Protein AF-A0A9W9RRT3-F1 (afdb_monomer)

Foldseek 3Di:
DPVVCVVPPDDDPCVVCVVVVVVCVVVVVVVVCVCVVCVVVVVVVVVVVVVVVVVLCVPQPVVLVVVLCCLVVPDDDPPVPPVVVVVVVVVVVVVLVVVLVVVVVCCVVPVPDDDDPVVVSVVVVVPDCPVVVVVVVVCVVDPVVCVVVCNVVVVVVVVVVVVVVVVVVVVVVVVVVVSVVVSVVSVVSNVVSVVVVVVVVVVVVCVVCVVVVVVVVVLLVVLVVLLVVLLVLLVPFDQDPLQFGDPVSLVVNVVSLVVNLVSVVPPPDVPVNVVSVVLSVQLSPRNVHSVSNNVSSVVCCVPPND

InterPro domains:
  IPR013946 NCA2-like [PF08637] (25-304)
  IPR013946 NCA2-like [PTHR28234] (5-304)

Secondary structure (DSSP, 8-state):
--HHHHHH-PPPHHHHHHHHHHHHHHHHHHHHHHHHHTHHHHHHHHHHHHHHHHHHHIIIIIHHHHHHHHHHHH-SSSHHHHHHHHHHHHHHHHHHHHHHHHHHT-GGGGSS----HHHHHHHHHTT--HHHHHHHHHHTT-HHHHHHTTHHHHHHHHHHHHHHHHHHHHHHHHHHHHHHHHHHHHHHHHHHHHHHHHHHHHHHHHHHHHHHHHHHHHHHHHHHHHHHHHHHHHHHS-B-TTSPBPHHHHHHHHHHHHHHHHHHHTSS-HHHHHHHHHHHHHHH-GGG-HHHHHHHHHHHHHHHH-

Mean predicted aligned error: 19.86 Å

Structure (mmCIF, N/CA/C/O backbone):
data_AF-A0A9W9RRT3-F1
#
_entry.id   AF-A0A9W9RRT3-F1
#
loop_
_atom_site.group_PDB
_atom_site.id
_atom_site.type_symbol
_atom_site.label_atom_id
_atom_site.label_alt_id
_atom_site.label_comp_id
_atom_site.label_asym_id
_atom_site.label_entity_id
_atom_site.label_seq_id
_atom_site.pdbx_PDB_ins_code
_atom_site.Cartn_x
_atom_site.Cartn_y
_atom_site.Cartn_z
_atom_site.occupancy
_atom_site.B_iso_or_equiv
_atom_site.auth_seq_id
_atom_site.auth_comp_id
_atom_site.auth_asym_id
_atom_site.auth_atom_id
_atom_site.pdbx_PDB_model_num
ATOM 1 N N . MET A 1 1 ? -31.049 -17.119 43.453 1.00 51.97 1 MET A N 1
ATOM 2 C CA . MET A 1 1 ? -29.611 -17.472 43.577 1.00 51.97 1 MET A CA 1
ATOM 3 C C . MET A 1 1 ? -28.886 -16.622 44.638 1.00 51.97 1 MET A C 1
ATOM 5 O O . MET A 1 1 ? -27.732 -16.266 44.462 1.00 51.97 1 MET A O 1
ATOM 9 N N . SER A 1 2 ? -29.545 -16.282 45.753 1.00 55.25 2 SER A N 1
ATOM 10 C CA . SER A 1 2 ? -28.996 -15.423 46.824 1.00 55.25 2 SER A CA 1
ATOM 11 C C . SER A 1 2 ? -28.961 -16.122 48.192 1.00 55.25 2 SER A C 1
ATOM 13 O O . SER A 1 2 ? -28.073 -15.845 48.992 1.00 55.25 2 SER A O 1
ATOM 15 N N . LEU A 1 3 ? -29.855 -17.089 48.439 1.00 56.25 3 LEU A N 1
ATOM 16 C CA . LEU A 1 3 ? -29.923 -17.843 49.700 1.00 56.25 3 LEU A CA 1
ATOM 17 C C . LEU A 1 3 ? -28.781 -18.862 49.872 1.00 56.25 3 LEU A C 1
ATOM 19 O O . LEU A 1 3 ? -28.237 -18.993 50.964 1.00 56.25 3 LEU A O 1
ATOM 23 N N . PHE A 1 4 ? -28.349 -19.522 48.792 1.00 58.66 4 PHE A N 1
ATOM 24 C CA . PHE A 1 4 ? -27.274 -20.530 48.837 1.00 58.66 4 PHE A CA 1
ATOM 25 C C . PHE A 1 4 ? -25.891 -19.912 49.125 1.00 58.66 4 PHE A C 1
ATOM 27 O O . PHE A 1 4 ? -25.088 -20.459 49.875 1.00 58.66 4 PHE A O 1
ATOM 34 N N . ILE A 1 5 ? -25.642 -18.710 48.595 1.00 59.47 5 ILE A N 1
ATOM 35 C CA . ILE A 1 5 ? -24.381 -17.967 48.768 1.00 59.47 5 ILE A CA 1
ATOM 36 C C . ILE A 1 5 ? -24.224 -17.475 50.213 1.00 59.47 5 ILE A C 1
ATOM 38 O O . ILE A 1 5 ? -23.110 -17.411 50.729 1.00 59.47 5 ILE A O 1
ATOM 42 N N . ARG A 1 6 ? -25.341 -17.165 50.884 1.00 56.09 6 ARG A N 1
ATOM 43 C CA . ARG A 1 6 ? -25.355 -16.710 52.281 1.00 56.09 6 ARG A CA 1
ATOM 44 C C . ARG A 1 6 ? -25.022 -17.833 53.269 1.00 56.09 6 ARG A C 1
ATOM 46 O O . ARG A 1 6 ? -24.515 -17.544 54.343 1.00 56.09 6 ARG A O 1
ATOM 53 N N . ARG A 1 7 ? -25.288 -19.094 52.901 1.00 63.19 7 ARG A N 1
ATOM 54 C CA . ARG A 1 7 ? -25.068 -20.271 53.756 1.00 63.19 7 ARG A CA 1
ATOM 55 C C . ARG A 1 7 ? -23.699 -20.926 53.552 1.00 63.19 7 ARG A C 1
ATOM 57 O O . ARG A 1 7 ? -23.257 -21.629 54.450 1.00 63.19 7 ARG A O 1
ATOM 64 N N . HIS A 1 8 ? -23.061 -20.773 52.385 1.00 67.50 8 HIS A N 1
ATOM 65 C CA . HIS A 1 8 ? -21.834 -21.516 52.024 1.00 67.50 8 HIS A CA 1
ATOM 66 C C . HIS A 1 8 ? -20.649 -20.624 51.600 1.00 67.50 8 HIS A C 1
ATOM 68 O O . HIS A 1 8 ? -19.578 -21.136 51.288 1.00 67.50 8 HIS A O 1
ATOM 74 N N . GLY A 1 9 ? -20.805 -19.294 51.615 1.00 68.69 9 GLY A N 1
ATOM 75 C CA . GLY A 1 9 ? -19.754 -18.365 51.193 1.00 68.69 9 GLY A CA 1
ATOM 76 C C . GLY A 1 9 ? -19.490 -18.410 49.681 1.00 68.69 9 GLY A C 1
ATOM 77 O O . GLY A 1 9 ? -19.922 -19.311 48.963 1.00 68.69 9 GLY A O 1
ATOM 78 N N . ARG A 1 10 ? -18.811 -17.388 49.145 1.00 68.94 10 ARG A N 1
ATOM 79 C CA . ARG A 1 10 ? -18.428 -17.385 47.723 1.00 68.94 10 ARG A CA 1
ATOM 80 C C . ARG A 1 10 ? -17.263 -18.365 47.518 1.00 68.94 10 ARG A C 1
ATOM 82 O O . ARG A 1 10 ? -16.280 -18.251 48.248 1.00 68.94 10 ARG A O 1
ATOM 89 N N . PRO A 1 11 ? -17.324 -19.276 46.528 1.00 72.19 11 PRO A N 1
ATOM 90 C CA . PRO A 1 11 ? -16.217 -20.183 46.251 1.00 72.19 11 PRO A CA 1
ATOM 91 C C . PRO A 1 11 ? -14.948 -19.386 45.923 1.00 72.19 11 PRO A C 1
ATOM 93 O O . PRO A 1 11 ? -14.995 -18.392 45.188 1.00 72.19 11 PRO A O 1
ATOM 96 N N . SER A 1 12 ? -13.823 -19.821 46.499 1.00 72.88 12 SER A N 1
ATOM 97 C CA . SER A 1 12 ? -12.485 -19.260 46.273 1.00 72.88 12 SER A CA 1
ATOM 98 C C . SER A 1 12 ? -12.201 -19.103 44.776 1.00 72.88 12 SER A C 1
ATOM 100 O O . SER A 1 12 ? -12.630 -19.923 43.960 1.00 72.88 12 SER A O 1
ATOM 102 N N . ARG A 1 13 ? -11.441 -18.064 44.397 1.00 71.50 13 ARG A N 1
ATOM 103 C CA . ARG A 1 13 ? -11.040 -17.823 42.996 1.00 71.50 13 ARG A CA 1
ATOM 104 C C . ARG A 1 13 ? -10.402 -19.068 42.364 1.00 71.50 13 ARG A C 1
ATOM 106 O O . ARG A 1 13 ? -10.616 -19.312 41.184 1.00 71.50 13 ARG A O 1
ATOM 113 N N . ILE A 1 14 ? -9.720 -19.891 43.159 1.00 78.50 14 ILE A N 1
ATOM 114 C CA . ILE A 1 14 ? -9.109 -21.153 42.723 1.00 78.50 14 ILE A CA 1
ATOM 115 C C . ILE A 1 14 ? -10.179 -22.140 42.223 1.00 78.50 14 ILE A C 1
ATOM 117 O O . ILE A 1 14 ? -10.065 -22.656 41.118 1.00 78.50 14 ILE A O 1
ATOM 121 N N . VAL A 1 15 ? -11.278 -22.316 42.962 1.00 78.75 15 VAL A N 1
ATOM 122 C CA . VAL A 1 15 ? -12.396 -23.210 42.591 1.00 78.75 15 VAL A CA 1
ATOM 123 C C . VAL A 1 15 ? -13.197 -22.664 41.404 1.00 78.75 15 VAL A C 1
ATOM 125 O O . VAL A 1 15 ? -13.848 -23.414 40.685 1.00 78.75 15 VAL A O 1
ATOM 128 N N . ARG A 1 16 ? -13.141 -21.355 41.148 1.00 80.12 16 ARG A N 1
ATOM 129 C CA . ARG A 1 16 ? -13.805 -20.748 39.988 1.00 80.12 16 ARG A CA 1
ATOM 130 C C . ARG A 1 16 ? -12.990 -20.864 38.701 1.00 80.12 16 ARG A C 1
ATOM 132 O O . ARG A 1 16 ? -13.572 -20.962 37.626 1.00 80.12 16 ARG A O 1
ATOM 139 N N . TYR A 1 17 ? -11.664 -20.825 38.812 1.00 82.69 17 TYR A N 1
ATOM 140 C CA . TYR A 1 17 ? -10.766 -20.749 37.661 1.00 82.69 17 TYR A CA 1
ATOM 141 C C . TYR A 1 17 ? -9.963 -22.028 37.398 1.00 82.69 17 TYR A C 1
ATOM 143 O O . TYR A 1 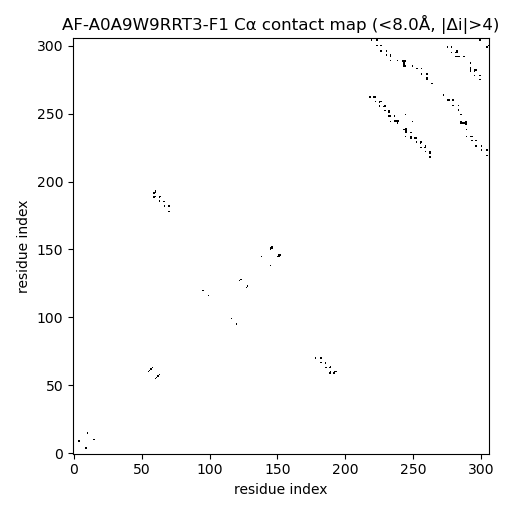17 ? -9.256 -22.068 36.400 1.00 82.69 17 TYR A O 1
ATOM 151 N N . TRP A 1 18 ? -10.088 -23.090 38.203 1.00 85.69 18 TRP A N 1
ATOM 152 C CA . TRP A 1 18 ? -9.316 -24.325 37.992 1.00 85.69 18 TRP A CA 1
ATOM 153 C C . TRP A 1 18 ? -9.521 -24.939 36.599 1.00 85.69 18 TRP A C 1
ATOM 155 O O . TRP A 1 18 ? -8.555 -25.364 35.978 1.00 85.69 18 TRP A O 1
ATOM 165 N N . LEU A 1 19 ? -10.757 -24.933 36.092 1.00 85.12 19 LEU A N 1
ATOM 166 C CA . LEU A 1 19 ? -11.141 -25.545 34.818 1.00 85.12 19 LEU A CA 1
ATOM 167 C C . LEU A 1 19 ? -10.619 -24.753 33.600 1.00 85.12 19 LEU A C 1
ATOM 169 O O . LEU A 1 19 ? -9.969 -25.348 32.743 1.00 85.12 19 LEU A O 1
ATOM 173 N N . PRO A 1 20 ? -10.801 -23.417 33.509 1.00 83.88 20 PRO A N 1
ATOM 174 C CA . PRO A 1 20 ? -10.173 -22.646 32.437 1.00 83.88 20 PRO A CA 1
ATOM 175 C C . PRO A 1 20 ? -8.642 -22.606 32.550 1.00 83.88 20 PRO A C 1
ATOM 177 O O . PRO A 1 20 ? -7.971 -22.580 31.524 1.00 83.88 20 PRO A O 1
ATOM 180 N N . VAL A 1 21 ? -8.070 -22.635 33.760 1.00 86.38 21 VAL A N 1
ATOM 181 C CA . VAL A 1 21 ? -6.609 -22.652 33.950 1.00 86.38 21 VAL A CA 1
ATOM 182 C C . VAL A 1 21 ? -6.007 -23.995 33.539 1.00 86.38 21 VAL A C 1
ATOM 184 O O . VAL A 1 21 ? -4.985 -24.007 32.857 1.00 86.38 21 VAL A O 1
ATOM 187 N N . SER A 1 22 ? -6.635 -25.122 33.883 1.00 87.44 22 SER A N 1
ATOM 188 C CA . SER A 1 22 ? -6.172 -26.444 33.451 1.00 87.44 22 SER A CA 1
ATOM 189 C C . SER A 1 22 ? -6.323 -26.623 31.940 1.00 87.44 22 SER A C 1
ATOM 191 O O . SER A 1 22 ? -5.388 -27.083 31.289 1.00 87.44 22 SER A O 1
ATOM 193 N N . ALA A 1 23 ? -7.435 -26.168 31.355 1.00 87.94 23 ALA A N 1
ATOM 194 C CA . ALA A 1 23 ? -7.623 -26.152 29.907 1.00 87.94 23 ALA A CA 1
ATOM 195 C C . ALA A 1 23 ? -6.576 -25.272 29.200 1.00 87.94 23 ALA A C 1
ATOM 197 O O . ALA A 1 23 ? -6.008 -25.687 28.191 1.00 87.94 23 ALA A O 1
ATOM 198 N N . ALA A 1 24 ? -6.265 -24.092 29.746 1.00 87.44 24 ALA A N 1
ATOM 199 C CA . ALA A 1 24 ? -5.230 -23.210 29.212 1.00 87.44 24 ALA A CA 1
ATOM 200 C C . ALA A 1 24 ? -3.822 -23.812 29.336 1.00 87.44 24 ALA A C 1
ATOM 202 O O . ALA A 1 24 ? -3.029 -23.686 28.409 1.00 87.44 24 ALA A O 1
ATOM 203 N N . LEU A 1 25 ? -3.510 -24.501 30.438 1.00 89.19 25 LEU A N 1
ATOM 204 C CA . LEU A 1 25 ? -2.235 -25.203 30.625 1.00 89.19 25 LEU A CA 1
ATOM 205 C C . LEU A 1 25 ? -2.088 -26.392 29.668 1.00 89.19 25 LEU A C 1
ATOM 207 O O . LEU A 1 25 ? -1.035 -26.565 29.055 1.00 89.19 25 LEU A O 1
ATOM 211 N N . LEU A 1 26 ? -3.143 -27.188 29.487 1.00 87.38 26 LEU A N 1
ATOM 212 C CA . LEU A 1 26 ? -3.140 -28.313 28.550 1.00 87.38 26 LEU A CA 1
ATOM 213 C C . LEU A 1 26 ? -3.052 -27.825 27.100 1.00 87.38 26 LEU A C 1
ATOM 215 O O . LEU A 1 26 ? -2.206 -28.300 26.348 1.00 87.38 26 LEU A O 1
ATOM 219 N N . SER A 1 27 ? -3.837 -26.813 26.728 1.00 85.75 27 SER A N 1
ATOM 220 C CA . SER A 1 27 ? -3.749 -26.183 25.407 1.00 85.75 27 SER A CA 1
ATOM 221 C C . SER A 1 27 ? -2.385 -25.528 25.179 1.00 85.75 27 SER A C 1
ATOM 223 O O . SER A 1 27 ? -1.789 -25.706 24.121 1.00 85.75 27 SER A O 1
ATOM 225 N N . GLY A 1 28 ? -1.845 -24.838 26.184 1.00 86.81 28 GLY A N 1
ATOM 226 C CA . GLY A 1 28 ? -0.521 -24.226 26.131 1.00 86.81 28 GLY A CA 1
ATOM 227 C C . GLY A 1 28 ? 0.587 -25.259 25.955 1.00 86.81 28 GLY A C 1
ATOM 228 O O . GLY A 1 28 ? 1.459 -25.075 25.114 1.00 86.81 28 GLY A O 1
ATOM 229 N N . SER A 1 29 ? 0.533 -26.376 26.682 1.00 85.69 29 SER A N 1
ATOM 230 C CA . SER A 1 29 ? 1.525 -27.452 26.562 1.00 85.69 29 SER A CA 1
ATOM 231 C C . SER A 1 29 ? 1.424 -28.211 25.236 1.00 85.69 29 SER A C 1
ATOM 233 O O . SER A 1 29 ? 2.457 -28.515 24.641 1.00 85.69 29 SER A O 1
ATOM 235 N N . ALA A 1 30 ? 0.214 -28.458 24.724 1.00 83.38 30 ALA A N 1
ATOM 236 C CA . ALA A 1 30 ? 0.002 -29.046 23.403 1.00 83.38 30 ALA A CA 1
ATOM 237 C C . ALA A 1 30 ? 0.502 -28.116 22.286 1.00 83.38 30 ALA A C 1
ATOM 239 O O . ALA A 1 30 ? 1.259 -28.554 21.421 1.00 83.38 30 ALA A O 1
ATOM 240 N N . SER A 1 31 ? 0.160 -26.824 22.347 1.00 78.44 31 SER A N 1
ATOM 241 C CA . SER A 1 31 ? 0.659 -25.808 21.414 1.00 78.44 31 SER A CA 1
ATOM 242 C C . SER A 1 31 ? 2.173 -25.668 21.488 1.00 78.44 31 SER A C 1
ATOM 244 O O . SER A 1 31 ? 2.822 -25.618 20.452 1.00 78.44 31 SER A O 1
ATOM 246 N N . MET A 1 32 ? 2.756 -25.659 22.690 1.00 81.62 32 MET A N 1
ATOM 247 C CA . MET A 1 32 ? 4.204 -25.578 22.870 1.00 81.62 32 MET A CA 1
ATOM 248 C C . MET A 1 32 ? 4.897 -26.805 22.280 1.00 81.62 32 MET A C 1
ATOM 250 O O . MET A 1 32 ? 5.870 -26.639 21.552 1.00 81.62 32 MET A O 1
ATOM 254 N N . ARG A 1 33 ? 4.366 -28.015 22.523 1.00 79.94 33 ARG A N 1
ATOM 255 C CA . ARG A 1 33 ? 4.875 -29.257 21.922 1.00 79.94 33 ARG A CA 1
ATOM 256 C C . ARG A 1 33 ? 4.780 -29.228 20.403 1.00 79.94 33 ARG A C 1
ATOM 258 O O . ARG A 1 33 ? 5.757 -29.564 19.744 1.00 79.94 33 ARG A O 1
ATOM 265 N N . PHE A 1 34 ? 3.651 -28.789 19.850 1.00 79.12 34 PHE A N 1
ATOM 266 C CA . PHE A 1 34 ? 3.470 -28.639 18.407 1.00 79.12 34 PHE A CA 1
ATOM 267 C C . PHE A 1 34 ? 4.480 -27.646 17.818 1.00 79.12 34 PHE A C 1
ATOM 269 O O . PHE A 1 34 ? 5.145 -27.959 16.834 1.00 79.12 34 PHE A O 1
ATOM 276 N N . LEU A 1 35 ? 4.674 -26.496 18.473 1.00 78.81 35 LEU A N 1
ATOM 277 C CA . LEU A 1 35 ? 5.636 -25.479 18.054 1.00 78.81 35 LEU A CA 1
ATOM 278 C C . LEU A 1 35 ? 7.076 -25.989 18.127 1.00 78.81 35 LEU A C 1
ATOM 280 O O . LEU A 1 35 ? 7.851 -25.717 17.221 1.00 78.81 35 LEU A O 1
ATOM 284 N N . THR A 1 36 ? 7.439 -26.728 19.184 1.00 79.31 36 THR A N 1
ATOM 285 C CA . THR A 1 36 ? 8.779 -27.311 19.346 1.00 79.31 36 THR A CA 1
ATOM 286 C C . THR A 1 36 ? 9.052 -28.436 18.359 1.00 79.31 36 THR A C 1
ATOM 288 O O . THR A 1 36 ? 10.154 -28.498 17.830 1.00 79.31 36 THR A O 1
ATOM 291 N N . ASN A 1 37 ? 8.058 -29.281 18.082 1.00 82.44 37 ASN A N 1
ATOM 292 C CA . ASN A 1 37 ? 8.194 -30.421 17.177 1.00 82.44 37 ASN A CA 1
ATOM 293 C C . ASN A 1 37 ? 8.242 -29.986 15.702 1.00 82.44 37 ASN A C 1
ATOM 295 O O . ASN A 1 37 ? 8.807 -30.679 14.871 1.00 82.44 37 ASN A O 1
ATOM 299 N N . ARG A 1 38 ? 7.674 -28.814 15.384 1.00 81.56 38 ARG A N 1
ATOM 300 C CA . ARG A 1 38 ? 7.657 -28.202 14.044 1.00 81.56 38 ARG A CA 1
ATOM 301 C C . ARG A 1 38 ? 8.693 -27.079 13.889 1.00 81.56 38 ARG A C 1
ATOM 303 O O . ARG A 1 38 ? 8.594 -26.298 12.950 1.00 81.56 38 ARG A O 1
ATOM 310 N N . ARG A 1 39 ? 9.671 -26.937 14.799 1.00 80.31 39 ARG A N 1
ATOM 311 C CA . ARG A 1 39 ? 10.658 -25.832 14.736 1.00 80.31 39 ARG A CA 1
ATOM 312 C C . ARG A 1 39 ? 11.418 -25.814 13.423 1.00 80.31 39 ARG A C 1
ATOM 314 O O . ARG A 1 39 ? 11.580 -24.744 12.849 1.00 80.31 39 ARG A O 1
ATOM 321 N N . GLU A 1 40 ? 11.852 -26.979 12.958 1.00 84.00 40 GLU A N 1
ATOM 322 C CA . GLU A 1 40 ? 12.565 -27.105 11.689 1.00 84.00 40 GLU A CA 1
ATOM 323 C C . GLU A 1 40 ? 11.683 -26.669 10.520 1.00 84.00 40 GLU A C 1
ATOM 325 O O . GLU A 1 40 ? 12.110 -25.844 9.722 1.00 84.00 40 GLU A O 1
ATOM 330 N N . GLU A 1 41 ? 10.421 -27.104 10.485 1.00 83.94 41 GLU A N 1
ATOM 331 C CA . GLU A 1 41 ? 9.459 -26.677 9.464 1.00 83.94 41 GLU A CA 1
ATOM 332 C C . GLU A 1 41 ? 9.166 -25.171 9.519 1.00 83.94 41 GLU A C 1
ATOM 334 O O . GLU A 1 41 ? 9.045 -24.532 8.480 1.00 83.94 41 GLU A O 1
ATOM 339 N N . ILE A 1 42 ? 9.079 -24.569 10.710 1.00 83.75 42 ILE A N 1
ATOM 340 C CA . ILE A 1 42 ? 8.852 -23.124 10.871 1.00 83.75 42 ILE A CA 1
ATOM 341 C C . ILE A 1 42 ? 10.072 -22.336 10.391 1.00 83.75 42 ILE A C 1
ATOM 343 O O . ILE A 1 42 ? 9.922 -21.352 9.670 1.00 83.75 42 ILE A O 1
ATOM 347 N N . ILE A 1 43 ? 11.277 -22.765 10.772 1.00 88.81 43 ILE A N 1
ATOM 348 C CA . ILE A 1 43 ? 12.525 -22.128 10.341 1.00 88.81 43 ILE A CA 1
ATOM 349 C C . ILE A 1 43 ? 12.662 -22.252 8.825 1.00 88.81 43 ILE A C 1
ATOM 351 O O . ILE A 1 43 ? 12.885 -21.245 8.158 1.00 88.81 43 ILE A O 1
ATOM 355 N N . GLN A 1 44 ? 12.449 -23.446 8.269 1.00 88.12 44 GLN A N 1
ATOM 356 C CA . GLN A 1 44 ? 12.446 -23.664 6.825 1.00 88.12 44 GLN A CA 1
ATOM 357 C C . GLN A 1 44 ? 11.366 -22.833 6.138 1.00 88.12 44 GLN A C 1
ATOM 359 O O . GLN A 1 44 ? 11.641 -22.218 5.119 1.00 88.12 44 GLN A O 1
ATOM 364 N N . SER A 1 45 ? 10.163 -22.725 6.704 1.00 84.88 45 SER A N 1
ATOM 365 C CA . SER A 1 45 ? 9.102 -21.891 6.143 1.00 84.88 45 SER A CA 1
ATOM 366 C C . SER A 1 45 ? 9.485 -20.412 6.136 1.00 84.88 45 SER A C 1
ATOM 368 O O . SER A 1 45 ? 9.202 -19.736 5.155 1.00 84.88 45 SER A O 1
ATOM 370 N N . ILE A 1 46 ? 10.130 -19.895 7.185 1.00 88.94 46 ILE A N 1
ATOM 371 C CA . ILE A 1 46 ? 10.588 -18.498 7.233 1.00 88.94 46 ILE A CA 1
ATOM 372 C C . ILE A 1 46 ? 11.705 -18.268 6.216 1.00 88.94 46 ILE A C 1
ATOM 374 O O . ILE A 1 46 ? 11.664 -17.280 5.485 1.00 88.94 46 ILE A O 1
ATOM 378 N N . VAL A 1 47 ? 12.675 -19.181 6.142 1.00 91.62 47 VAL A N 1
ATOM 379 C CA . VAL A 1 47 ? 13.770 -19.115 5.166 1.00 91.62 47 VAL A CA 1
ATOM 380 C C . VAL A 1 47 ? 13.216 -19.175 3.743 1.00 91.62 47 VAL A C 1
ATOM 382 O O . VAL A 1 47 ? 13.572 -18.327 2.934 1.00 91.62 47 VAL A O 1
ATOM 385 N N . ASN A 1 48 ? 12.283 -20.089 3.466 1.00 89.44 48 ASN A N 1
ATOM 386 C CA . ASN A 1 48 ? 11.642 -20.246 2.161 1.00 89.44 48 ASN A CA 1
ATOM 387 C C . ASN A 1 48 ? 10.792 -19.029 1.786 1.00 89.44 48 ASN A C 1
ATOM 389 O O . ASN A 1 48 ? 10.826 -18.591 0.642 1.00 89.44 48 ASN A O 1
ATOM 393 N N . ILE A 1 49 ? 10.043 -18.446 2.728 1.00 88.81 49 ILE A N 1
ATOM 394 C CA . ILE A 1 49 ? 9.297 -17.201 2.483 1.00 88.81 49 ILE A CA 1
ATOM 395 C C . ILE A 1 49 ? 10.273 -16.054 2.201 1.00 88.81 49 ILE A C 1
ATOM 397 O O . ILE A 1 49 ? 10.036 -15.257 1.293 1.00 88.81 49 ILE A O 1
ATOM 401 N N . GLY A 1 50 ? 11.375 -15.977 2.951 1.00 88.50 50 GLY A N 1
ATOM 402 C CA . GLY A 1 50 ? 12.421 -14.975 2.772 1.00 88.50 50 GLY A CA 1
ATOM 403 C C . GLY A 1 50 ? 13.090 -15.067 1.402 1.00 88.50 50 GLY A C 1
ATOM 404 O O . GLY A 1 50 ? 13.107 -14.075 0.675 1.00 88.50 50 GLY A O 1
ATOM 405 N N . SER A 1 51 ? 13.574 -16.251 1.021 1.00 87.12 51 SER A N 1
ATOM 406 C CA . SER A 1 51 ? 14.183 -16.486 -0.293 1.00 87.12 51 SER A CA 1
ATOM 407 C C . SER A 1 51 ? 13.186 -16.235 -1.420 1.00 87.12 51 SER A C 1
ATOM 409 O O . SER A 1 51 ? 13.484 -15.456 -2.316 1.00 87.12 51 SER A O 1
ATOM 411 N N . THR A 1 52 ? 11.957 -16.749 -1.313 1.00 85.69 52 THR A N 1
ATOM 412 C CA . THR A 1 52 ? 10.900 -16.519 -2.315 1.00 85.69 52 THR A CA 1
ATOM 413 C C . THR A 1 52 ? 10.583 -15.033 -2.474 1.00 85.69 52 THR A C 1
ATOM 415 O O . THR A 1 52 ? 10.357 -14.565 -3.585 1.00 85.69 52 THR A O 1
ATOM 418 N N . THR A 1 53 ? 10.585 -14.259 -1.384 1.00 85.94 53 THR A N 1
ATOM 419 C CA . THR A 1 53 ? 10.347 -12.808 -1.442 1.00 85.94 53 THR A CA 1
ATOM 420 C C . THR A 1 53 ? 11.506 -12.077 -2.119 1.00 85.94 53 THR A C 1
ATOM 422 O O . THR A 1 53 ? 11.268 -11.172 -2.919 1.00 85.94 53 THR A O 1
ATOM 425 N N . ILE A 1 54 ? 12.752 -12.464 -1.825 1.00 84.94 54 ILE A N 1
ATOM 426 C CA . ILE A 1 54 ? 13.951 -11.893 -2.455 1.00 84.94 54 ILE A CA 1
ATOM 427 C C . ILE A 1 54 ? 13.978 -12.228 -3.950 1.00 84.94 54 ILE A C 1
ATOM 429 O O . ILE A 1 54 ? 14.177 -11.327 -4.763 1.00 84.94 54 ILE A O 1
ATOM 433 N N . ASP A 1 55 ? 13.707 -13.480 -4.315 1.00 85.31 55 ASP A N 1
ATOM 434 C CA . ASP A 1 55 ? 13.652 -13.942 -5.703 1.00 85.31 55 ASP A CA 1
ATOM 435 C C . ASP A 1 55 ? 12.519 -13.256 -6.468 1.00 85.31 55 ASP A C 1
ATOM 437 O O . ASP A 1 55 ? 12.702 -12.803 -7.601 1.00 85.31 55 ASP A O 1
ATOM 441 N N . PHE A 1 56 ? 11.357 -13.101 -5.830 1.00 85.00 56 PHE A N 1
ATOM 442 C CA . PHE A 1 56 ? 10.241 -12.347 -6.383 1.00 85.00 56 PHE A CA 1
ATOM 443 C C . PHE A 1 56 ? 10.628 -10.884 -6.626 1.00 85.00 56 PHE A C 1
ATOM 445 O O . PHE A 1 56 ? 10.444 -10.376 -7.729 1.00 85.00 56 PHE A O 1
ATOM 452 N N . TRP A 1 57 ? 11.221 -10.204 -5.641 1.00 83.75 57 TRP A N 1
ATOM 453 C CA . TRP A 1 57 ? 11.637 -8.808 -5.785 1.00 83.75 57 TRP A CA 1
ATOM 454 C C . TRP A 1 57 ? 12.728 -8.633 -6.850 1.00 83.75 57 TRP A C 1
ATOM 456 O O . TRP A 1 57 ? 12.667 -7.717 -7.672 1.00 83.75 57 TRP A O 1
ATOM 466 N N . GLY A 1 58 ? 13.710 -9.534 -6.882 1.00 81.81 58 GLY A N 1
ATOM 467 C CA . GLY A 1 58 ? 14.782 -9.536 -7.871 1.00 81.81 58 GLY A CA 1
ATOM 468 C C . GLY A 1 58 ? 14.256 -9.707 -9.295 1.00 81.81 58 GLY A C 1
ATOM 469 O O . GLY A 1 58 ? 14.519 -8.862 -10.154 1.00 81.81 58 GLY A O 1
ATOM 470 N N . ASN A 1 59 ? 13.472 -10.759 -9.534 1.00 80.00 59 ASN A N 1
ATOM 471 C CA . ASN A 1 59 ? 13.025 -11.128 -10.877 1.00 80.00 59 ASN A CA 1
ATOM 472 C C . ASN A 1 59 ? 11.861 -10.275 -11.385 1.00 80.00 59 ASN A C 1
ATOM 474 O O . ASN A 1 59 ? 11.833 -9.943 -12.566 1.00 80.00 59 ASN A O 1
ATOM 478 N N . TRP A 1 60 ? 10.918 -9.894 -10.521 1.00 78.06 60 TRP A N 1
ATOM 479 C CA . TRP A 1 60 ? 9.686 -9.217 -10.945 1.00 78.06 60 TRP A CA 1
ATOM 480 C C . TRP A 1 60 ? 9.698 -7.703 -10.751 1.00 78.06 60 TRP A C 1
ATOM 482 O O . TRP A 1 60 ? 8.888 -7.014 -11.366 1.00 78.06 60 TRP A O 1
ATOM 492 N N . VAL A 1 61 ? 10.602 -7.164 -9.928 1.00 76.12 61 VAL A N 1
ATOM 493 C CA . VAL A 1 61 ? 10.693 -5.715 -9.689 1.00 76.12 61 VAL A CA 1
ATOM 494 C C . VAL A 1 61 ? 12.020 -5.173 -10.207 1.00 76.12 61 VAL A C 1
ATOM 496 O O . VAL A 1 61 ? 12.037 -4.320 -11.090 1.00 76.12 61 VAL A O 1
ATOM 499 N N . VAL A 1 62 ? 13.151 -5.686 -9.721 1.00 78.88 62 VAL A N 1
ATOM 500 C CA . VAL A 1 62 ? 14.472 -5.113 -10.033 1.00 78.88 62 VAL A CA 1
ATOM 501 C C . VAL A 1 62 ? 14.890 -5.371 -11.480 1.00 78.88 62 VAL A C 1
ATOM 503 O O . VAL A 1 62 ? 15.326 -4.439 -12.159 1.00 78.88 62 VAL A O 1
ATOM 506 N N . HIS A 1 63 ? 14.776 -6.611 -11.960 1.00 79.12 63 HIS A N 1
ATOM 507 C CA . HIS A 1 63 ? 15.180 -6.984 -13.315 1.00 79.12 63 HIS A CA 1
ATOM 508 C C . HIS A 1 63 ? 14.417 -6.202 -14.403 1.00 79.12 63 HIS A C 1
ATOM 510 O O . HIS A 1 63 ? 15.076 -5.552 -15.220 1.00 79.12 63 HIS A O 1
ATOM 516 N N . PRO A 1 64 ? 13.068 -6.155 -14.404 1.00 77.12 64 PRO A N 1
ATOM 517 C CA . PRO A 1 64 ? 12.329 -5.386 -15.401 1.00 77.12 64 PRO A CA 1
ATOM 518 C C . PRO A 1 64 ? 12.561 -3.874 -15.289 1.00 77.12 64 PRO A C 1
ATOM 520 O O . PRO A 1 64 ? 12.673 -3.221 -16.322 1.00 77.12 64 PRO A O 1
ATOM 523 N N . ILE A 1 65 ? 12.740 -3.306 -14.087 1.00 78.38 65 ILE A N 1
ATOM 524 C CA . ILE A 1 65 ? 13.092 -1.880 -13.935 1.00 78.38 65 ILE A CA 1
ATOM 525 C C . ILE A 1 65 ? 14.475 -1.584 -14.526 1.00 78.38 65 ILE A C 1
ATOM 527 O O . ILE A 1 65 ? 14.641 -0.597 -15.242 1.00 78.38 65 ILE A O 1
ATOM 531 N N . ARG A 1 66 ? 15.477 -2.437 -14.271 1.00 79.50 66 ARG A N 1
ATOM 532 C CA . ARG A 1 66 ? 16.813 -2.289 -14.873 1.00 79.50 66 ARG A CA 1
ATOM 533 C C . ARG A 1 66 ? 16.763 -2.414 -16.390 1.00 79.50 66 ARG A C 1
ATOM 535 O O . ARG A 1 66 ? 17.428 -1.633 -17.064 1.00 79.50 66 ARG A O 1
ATOM 542 N N . LYS A 1 67 ? 15.974 -3.358 -16.912 1.00 71.00 67 LYS A N 1
ATOM 543 C CA . LYS A 1 67 ? 15.782 -3.544 -18.352 1.00 71.00 67 LYS A CA 1
ATOM 544 C C . LYS A 1 67 ? 15.126 -2.312 -18.983 1.00 71.00 67 LYS A C 1
ATOM 546 O O . LYS A 1 67 ? 15.663 -1.784 -19.946 1.00 71.00 67 LYS A O 1
ATOM 551 N N . LEU A 1 68 ? 14.064 -1.783 -18.372 1.00 73.00 68 LEU A N 1
ATOM 552 C CA . LEU A 1 68 ? 13.376 -0.564 -18.812 1.00 73.00 68 LEU A CA 1
ATOM 553 C C . LEU A 1 68 ? 14.307 0.662 -18.809 1.00 73.00 68 LEU A C 1
ATOM 555 O O . LEU A 1 68 ? 14.373 1.397 -19.791 1.00 73.00 68 LEU A O 1
ATOM 559 N N . ILE A 1 69 ? 15.063 0.867 -17.722 1.00 75.44 69 ILE A N 1
ATOM 560 C CA . ILE A 1 69 ? 16.051 1.954 -17.618 1.00 75.44 69 ILE A CA 1
ATOM 561 C C . ILE A 1 69 ? 17.156 1.776 -18.659 1.00 75.44 69 ILE A C 1
ATOM 563 O O . ILE A 1 69 ? 17.606 2.763 -19.230 1.00 75.44 69 ILE A O 1
ATOM 567 N N . GLY A 1 70 ? 17.588 0.541 -18.920 1.00 68.12 70 GLY A N 1
ATOM 568 C CA . GLY A 1 70 ? 18.530 0.218 -19.986 1.00 68.12 70 GLY A CA 1
ATOM 569 C C . GLY A 1 70 ? 17.997 0.644 -21.351 1.00 68.12 70 GLY A C 1
ATOM 570 O O . GLY A 1 70 ? 18.657 1.419 -22.031 1.00 68.12 70 GLY A O 1
ATOM 571 N N . THR A 1 71 ? 16.784 0.226 -21.712 1.00 67.94 71 THR A N 1
ATOM 572 C CA . THR A 1 71 ? 16.168 0.549 -23.007 1.00 67.94 71 THR A CA 1
ATOM 573 C C . THR A 1 71 ? 15.963 2.055 -23.200 1.00 67.94 71 THR A C 1
ATOM 575 O O . THR A 1 71 ? 16.299 2.571 -24.260 1.00 67.94 71 THR A O 1
ATOM 578 N N . ILE A 1 72 ? 15.488 2.775 -22.175 1.00 65.56 72 ILE A N 1
ATOM 579 C CA . ILE A 1 72 ? 15.261 4.232 -22.242 1.00 65.56 72 ILE A CA 1
ATOM 580 C C . ILE A 1 72 ? 16.584 5.011 -22.250 1.00 65.56 72 ILE A C 1
ATOM 582 O O . ILE A 1 72 ? 16.716 6.009 -22.952 1.00 65.56 72 ILE A O 1
ATOM 586 N N . ARG A 1 73 ? 17.579 4.584 -21.458 1.00 65.25 73 ARG A N 1
ATOM 587 C CA . ARG A 1 73 ? 18.855 5.304 -21.340 1.00 65.25 73 ARG A CA 1
ATOM 588 C C . ARG A 1 73 ? 19.770 5.082 -22.541 1.00 65.25 73 ARG A C 1
ATOM 590 O O . ARG A 1 73 ? 20.635 5.924 -22.757 1.00 65.25 73 ARG A O 1
ATOM 597 N N . HIS A 1 74 ? 19.643 3.962 -23.258 1.00 55.31 74 HIS A N 1
ATOM 598 C CA . HIS A 1 74 ? 20.638 3.605 -24.267 1.00 55.31 74 HIS A CA 1
ATOM 599 C C . HIS A 1 74 ? 20.372 4.080 -25.685 1.00 55.31 74 HIS A C 1
ATOM 601 O O . HIS A 1 74 ? 21.365 4.211 -26.381 1.00 55.31 74 HIS A O 1
ATOM 607 N N . ASP A 1 75 ? 19.147 4.363 -26.146 1.00 55.66 75 ASP A N 1
ATOM 608 C CA . ASP A 1 75 ? 19.048 4.978 -27.475 1.00 55.66 75 ASP A CA 1
ATOM 609 C C . ASP A 1 75 ? 17.674 5.534 -27.858 1.00 55.66 75 ASP A C 1
ATOM 611 O O . ASP A 1 75 ? 16.748 4.787 -28.163 1.00 55.66 75 ASP A O 1
ATOM 615 N N . GLU A 1 76 ? 17.587 6.857 -27.934 1.00 52.97 76 GLU A N 1
ATOM 616 C CA . GLU A 1 76 ? 16.613 7.539 -28.802 1.00 52.97 76 GLU A CA 1
ATOM 617 C C . GLU A 1 76 ? 17.247 8.682 -29.608 1.00 52.97 76 GLU A C 1
ATOM 619 O O . GLU A 1 76 ? 16.658 9.174 -30.567 1.00 52.97 76 GLU A O 1
ATOM 624 N N . LYS A 1 77 ? 18.446 9.148 -29.232 1.00 50.69 77 LYS A N 1
ATOM 625 C CA . LYS A 1 77 ? 19.061 10.343 -29.834 1.00 50.69 77 LYS A CA 1
ATOM 626 C C . LYS A 1 77 ? 20.518 10.163 -30.241 1.00 50.69 77 LYS A C 1
ATOM 628 O O . LYS A 1 77 ? 21.055 11.045 -30.904 1.00 50.69 77 LYS A O 1
ATOM 633 N N . SER A 1 78 ? 21.165 9.075 -29.841 1.00 47.12 78 SER A N 1
ATOM 634 C CA . SER A 1 78 ? 22.614 8.914 -29.962 1.00 47.12 78 SER A CA 1
ATOM 635 C C . SER A 1 78 ? 23.016 8.123 -31.199 1.00 47.12 78 SER A C 1
ATOM 637 O O . SER A 1 78 ? 23.908 8.566 -31.911 1.00 47.12 78 SER A O 1
ATOM 639 N N . GLU A 1 79 ? 22.359 7.013 -31.519 1.00 52.09 79 GLU A N 1
ATOM 640 C CA . GLU A 1 79 ? 22.800 6.148 -32.620 1.00 52.09 79 GLU A CA 1
ATOM 641 C C . GLU A 1 79 ? 22.220 6.616 -33.965 1.00 52.09 79 GLU A C 1
ATOM 643 O O . GLU A 1 79 ? 22.956 6.843 -34.930 1.00 52.09 79 GLU A O 1
ATOM 648 N N . ILE A 1 80 ? 20.920 6.933 -33.997 1.00 49.34 80 ILE A N 1
ATOM 649 C CA . ILE A 1 80 ? 20.214 7.334 -35.227 1.00 49.34 80 ILE A CA 1
ATOM 650 C C . ILE A 1 80 ? 20.660 8.722 -35.728 1.00 49.34 80 ILE A C 1
ATOM 652 O O . ILE A 1 80 ? 20.761 8.943 -36.934 1.00 49.34 80 ILE A O 1
ATOM 656 N N . ALA A 1 81 ? 20.993 9.662 -34.836 1.00 47.88 81 ALA A N 1
ATOM 657 C CA . ALA A 1 81 ? 21.415 11.007 -35.242 1.00 47.88 81 ALA A CA 1
ATOM 658 C C . ALA A 1 81 ? 22.908 11.097 -35.604 1.00 47.88 81 ALA A C 1
ATOM 660 O O . ALA A 1 81 ? 23.281 11.941 -36.418 1.00 47.88 81 ALA A O 1
ATOM 661 N N . ILE A 1 82 ? 23.772 10.256 -35.024 1.00 44.09 82 ILE A N 1
ATOM 662 C CA . ILE A 1 82 ? 25.227 10.358 -35.225 1.00 44.09 82 ILE A CA 1
ATOM 663 C C . ILE A 1 82 ? 25.677 9.560 -36.458 1.00 44.09 82 ILE A C 1
ATOM 665 O O . ILE A 1 82 ? 26.523 10.051 -37.207 1.00 44.09 82 ILE A O 1
ATOM 669 N N . MET A 1 83 ? 25.067 8.405 -36.756 1.00 45.59 83 MET A N 1
ATOM 670 C CA . MET A 1 83 ? 25.374 7.665 -37.991 1.00 45.59 83 MET A CA 1
ATOM 671 C C . MET A 1 83 ? 24.747 8.308 -39.232 1.00 45.59 83 MET A C 1
ATOM 673 O O . MET A 1 83 ? 25.426 8.455 -40.249 1.00 45.59 83 MET A O 1
ATOM 677 N N . SER A 1 84 ? 23.499 8.782 -39.140 1.00 52.38 84 SER A N 1
ATOM 678 C CA . SER A 1 84 ? 22.820 9.500 -40.231 1.00 52.38 84 SER A CA 1
ATOM 679 C C . SER A 1 84 ? 23.549 10.793 -40.595 1.00 52.38 84 SER A C 1
ATOM 681 O O . SER A 1 84 ? 23.834 11.043 -41.761 1.00 52.38 84 SER A O 1
ATOM 683 N N . LYS A 1 85 ? 23.940 11.604 -39.603 1.00 50.97 85 LYS A N 1
ATOM 684 C CA . LYS A 1 85 ? 24.554 12.909 -39.870 1.00 50.97 85 LYS A CA 1
ATOM 685 C C . LYS A 1 85 ? 25.979 12.788 -40.412 1.00 50.97 85 LYS A C 1
ATOM 687 O O . LYS A 1 85 ? 26.331 13.537 -41.315 1.00 50.97 85 LYS A O 1
ATOM 692 N N . ASN A 1 86 ? 26.781 11.842 -39.921 1.00 51.69 86 ASN A N 1
ATOM 693 C CA . ASN A 1 86 ? 28.149 11.658 -40.416 1.00 51.69 86 ASN A CA 1
ATOM 694 C C . ASN A 1 86 ? 28.197 10.965 -41.788 1.00 51.69 86 ASN A C 1
ATOM 696 O O . ASN A 1 86 ? 29.022 11.353 -42.613 1.00 51.69 86 ASN A O 1
ATOM 700 N N . SER A 1 87 ? 27.300 10.009 -42.066 1.00 48.78 87 SER A N 1
ATOM 701 C CA . SER A 1 87 ? 27.177 9.413 -43.408 1.00 48.78 87 SER A CA 1
ATOM 702 C C . SER A 1 87 ? 26.616 10.410 -44.425 1.00 48.78 87 SER A C 1
ATOM 704 O O . SER A 1 87 ? 27.203 10.574 -45.487 1.00 48.78 87 SER A O 1
ATOM 706 N N . LEU A 1 88 ? 25.586 11.192 -44.068 1.00 55.75 88 LEU A N 1
ATOM 707 C CA . LEU A 1 88 ? 25.058 12.256 -44.931 1.00 55.75 88 LEU A CA 1
ATOM 708 C C . LEU A 1 88 ? 26.095 13.343 -45.219 1.00 55.75 88 LEU A C 1
ATOM 710 O O . LEU A 1 88 ? 26.135 13.855 -46.331 1.00 55.75 88 LEU A O 1
ATOM 714 N N . LEU A 1 89 ? 26.941 13.712 -44.253 1.00 58.25 89 LEU A N 1
ATOM 715 C CA . LEU A 1 89 ? 28.012 14.689 -44.479 1.00 58.25 89 LEU A CA 1
ATOM 716 C C . LEU A 1 89 ? 29.128 14.128 -45.371 1.00 58.25 89 LEU A C 1
ATOM 718 O O . LEU A 1 89 ? 29.632 14.850 -46.231 1.00 58.25 89 LEU A O 1
ATOM 722 N N . ALA A 1 90 ? 29.485 12.851 -45.204 1.00 55.19 90 ALA A N 1
ATOM 723 C CA . ALA A 1 90 ? 30.452 12.175 -46.065 1.00 55.19 90 ALA A CA 1
ATOM 724 C C . ALA A 1 90 ? 29.932 12.046 -47.508 1.00 55.19 90 ALA A C 1
ATOM 726 O O . ALA A 1 90 ? 30.659 12.358 -48.454 1.00 55.19 90 ALA A O 1
ATOM 727 N N . ASP A 1 91 ? 28.658 11.692 -47.676 1.00 52.69 91 ASP A N 1
ATOM 728 C CA . ASP A 1 91 ? 28.015 11.576 -48.985 1.00 52.69 91 ASP A CA 1
ATOM 729 C C . ASP A 1 91 ? 27.807 12.946 -49.643 1.00 52.69 91 ASP A C 1
ATOM 731 O O . ASP A 1 91 ? 28.000 13.079 -50.850 1.00 52.69 91 ASP A O 1
ATOM 735 N N . ARG A 1 92 ? 27.515 14.004 -48.870 1.00 59.97 92 ARG A N 1
ATOM 736 C CA . ARG A 1 92 ? 27.451 15.391 -49.372 1.00 59.97 92 ARG A CA 1
ATOM 737 C C . ARG A 1 92 ? 28.810 15.892 -49.855 1.00 59.97 92 ARG A C 1
ATOM 739 O O . ARG A 1 92 ? 28.881 16.466 -50.935 1.00 59.97 92 ARG A O 1
ATOM 746 N N . ALA A 1 93 ? 29.882 15.622 -49.112 1.00 58.16 93 ALA A N 1
ATOM 747 C CA . ALA A 1 93 ? 31.239 15.984 -49.521 1.00 58.16 93 ALA A CA 1
ATOM 748 C C . ALA A 1 93 ? 31.709 15.194 -50.758 1.00 58.16 93 ALA A C 1
ATOM 750 O O . ALA A 1 93 ? 32.457 15.713 -51.589 1.00 58.16 93 ALA A O 1
ATOM 751 N N . SER A 1 94 ? 31.263 13.941 -50.898 1.00 55.06 94 SER A N 1
ATOM 752 C CA . SER A 1 94 ? 31.498 13.127 -52.095 1.00 55.06 94 SER A CA 1
ATOM 753 C C . SER A 1 94 ? 30.741 13.681 -53.310 1.00 55.06 94 SER A C 1
ATOM 755 O O . SER A 1 94 ? 31.326 13.843 -54.382 1.00 55.06 94 SER A O 1
ATOM 757 N N . LEU A 1 95 ? 29.470 14.063 -53.129 1.00 58.03 95 LEU A N 1
ATOM 758 C CA . LEU A 1 95 ? 28.630 14.661 -54.171 1.00 58.03 95 LEU A CA 1
ATOM 759 C C . LEU A 1 95 ? 29.184 16.013 -54.649 1.00 58.03 95 LEU A C 1
ATOM 761 O O . LEU A 1 95 ? 29.233 16.262 -55.849 1.00 58.03 95 LEU A O 1
ATOM 765 N N . GLU A 1 96 ? 29.648 16.863 -53.727 1.00 60.41 96 GLU A N 1
ATOM 766 C CA . GLU A 1 96 ? 30.273 18.152 -54.055 1.00 60.41 96 GLU A CA 1
ATOM 767 C C . GLU A 1 96 ? 31.513 17.968 -54.937 1.00 60.41 96 GLU A C 1
ATOM 769 O O . GLU A 1 96 ? 31.637 18.630 -55.967 1.00 60.41 96 GLU A O 1
ATOM 774 N N . ARG A 1 97 ? 32.401 17.026 -54.590 1.00 60.66 97 ARG A N 1
ATOM 775 C CA . ARG A 1 97 ? 33.592 16.727 -55.403 1.00 60.66 97 ARG A CA 1
ATOM 776 C C . ARG A 1 97 ? 33.219 16.207 -56.787 1.00 60.66 97 ARG A C 1
ATOM 778 O O . ARG A 1 97 ? 33.761 16.675 -57.780 1.00 60.66 97 ARG A O 1
ATOM 785 N N . MET A 1 98 ? 32.238 15.312 -56.856 1.00 55.81 98 MET A N 1
ATOM 786 C CA . MET A 1 98 ? 31.802 14.708 -58.113 1.00 55.81 98 MET A CA 1
ATOM 787 C C . MET A 1 98 ? 31.127 15.717 -59.057 1.00 55.81 98 MET A C 1
ATOM 789 O O . MET A 1 98 ? 31.302 15.631 -60.270 1.00 55.81 98 MET A O 1
ATOM 793 N N . VAL A 1 99 ? 30.390 16.697 -58.521 1.00 58.75 99 VAL A N 1
ATOM 794 C CA . VAL A 1 99 ? 29.762 17.774 -59.310 1.00 58.75 99 VAL A CA 1
ATOM 795 C C . VAL A 1 99 ? 30.799 18.788 -59.794 1.00 58.75 99 VAL A C 1
ATOM 797 O O . VAL A 1 99 ? 30.723 19.236 -60.938 1.00 58.75 99 VAL A O 1
ATOM 800 N N . VAL A 1 100 ? 31.791 19.124 -58.965 1.00 61.56 100 VAL A N 1
ATOM 801 C CA . VAL A 1 100 ? 32.900 20.005 -59.367 1.00 61.56 100 VAL A CA 1
ATOM 802 C C . VAL A 1 100 ? 33.727 19.363 -60.482 1.00 61.56 100 VAL A C 1
ATOM 804 O O . VAL A 1 100 ? 34.023 20.032 -61.471 1.00 61.56 100 VAL A O 1
ATOM 807 N N . ASP A 1 101 ? 34.029 18.068 -60.371 1.00 58.47 101 ASP A N 1
ATOM 808 C CA . ASP A 1 101 ? 34.744 17.326 -61.413 1.00 58.47 101 ASP A CA 1
ATOM 809 C C . ASP A 1 101 ? 33.917 17.245 -62.712 1.00 58.47 101 ASP A C 1
ATOM 811 O O . ASP A 1 101 ? 34.442 17.490 -63.795 1.00 58.47 101 ASP A O 1
ATOM 815 N N . PHE A 1 102 ? 32.597 17.032 -62.618 1.00 58.62 102 PHE A N 1
ATOM 816 C CA . PHE A 1 102 ? 31.691 17.007 -63.777 1.00 58.62 102 PHE A CA 1
ATOM 817 C C . PHE A 1 102 ? 31.630 18.340 -64.544 1.00 58.62 102 PHE A C 1
ATOM 819 O O . PHE A 1 102 ? 31.549 18.348 -65.773 1.00 58.62 102 PHE A O 1
ATOM 826 N N . VAL A 1 103 ? 31.673 19.472 -63.835 1.00 58.59 103 VAL A N 1
ATOM 827 C CA . VAL A 1 103 ? 31.692 20.813 -64.447 1.00 58.59 103 VAL A CA 1
ATOM 828 C C . VAL A 1 103 ? 33.064 21.117 -65.059 1.00 58.59 103 VAL A C 1
ATOM 830 O O . VAL A 1 103 ? 33.143 21.772 -66.095 1.00 58.59 103 VAL A O 1
ATOM 833 N N . ARG A 1 104 ? 34.146 20.620 -64.449 1.00 55.88 104 ARG A N 1
ATOM 834 C CA . ARG A 1 104 ? 35.525 20.853 -64.899 1.00 55.88 104 ARG A CA 1
ATOM 835 C C . ARG A 1 104 ? 35.903 20.032 -66.136 1.00 55.88 104 ARG A C 1
ATOM 837 O O . ARG A 1 104 ? 36.632 20.536 -66.986 1.00 55.88 104 ARG A O 1
ATOM 844 N N . ASP A 1 105 ? 35.373 18.817 -66.259 1.00 53.78 105 ASP A N 1
ATOM 845 C CA . ASP A 1 105 ? 35.630 17.908 -67.387 1.00 53.78 105 ASP A CA 1
ATOM 846 C C . ASP A 1 105 ? 34.824 18.248 -68.659 1.00 53.78 105 ASP A C 1
ATOM 848 O O . ASP A 1 105 ? 35.040 17.640 -69.709 1.00 53.78 105 ASP A O 1
ATOM 852 N N . ARG A 1 106 ? 33.909 19.231 -68.607 1.00 53.12 106 ARG A N 1
ATOM 853 C CA . ARG A 1 106 ? 33.120 19.706 -69.762 1.00 53.12 106 ARG A CA 1
ATOM 854 C C . ARG A 1 106 ? 33.301 21.220 -69.996 1.00 53.12 106 ARG A C 1
ATOM 856 O O . ARG A 1 106 ? 32.393 21.996 -69.690 1.00 53.12 106 ARG A O 1
ATOM 863 N N . PRO A 1 107 ? 34.420 21.662 -70.604 1.00 51.66 107 PRO A N 1
ATOM 864 C CA . PRO A 1 107 ? 34.656 23.074 -70.926 1.00 51.66 107 PRO A CA 1
ATOM 865 C C . PRO A 1 107 ? 33.701 23.643 -71.997 1.00 51.66 107 PRO A C 1
ATOM 867 O O . PRO A 1 107 ? 33.612 24.856 -72.183 1.00 51.66 107 PRO A O 1
ATOM 870 N N . ASP A 1 108 ? 32.933 22.791 -72.673 1.00 48.38 108 ASP A N 1
ATOM 871 C CA . ASP A 1 108 ? 32.001 23.171 -73.743 1.00 48.38 108 ASP A CA 1
ATOM 872 C C . ASP A 1 108 ? 30.752 23.913 -73.220 1.00 48.38 108 ASP A C 1
ATOM 874 O O . ASP A 1 108 ? 30.033 24.558 -73.982 1.00 48.38 108 ASP A O 1
ATOM 878 N N . LEU A 1 109 ? 30.495 23.855 -71.906 1.00 49.38 109 LEU A N 1
ATOM 879 C CA . LEU A 1 109 ? 29.431 24.608 -71.227 1.00 49.38 109 LEU A CA 1
ATOM 880 C C . LEU A 1 109 ? 29.785 26.094 -71.020 1.00 49.38 109 LEU A C 1
ATOM 882 O O . LEU A 1 109 ? 28.927 26.873 -70.607 1.00 49.38 109 LEU A O 1
ATOM 886 N N . HIS A 1 110 ? 31.021 26.511 -71.327 1.00 46.69 110 HIS A N 1
ATOM 887 C CA . HIS A 1 110 ? 31.496 27.885 -71.127 1.00 46.69 110 HIS A CA 1
ATOM 888 C C . HIS A 1 110 ? 31.057 28.895 -72.196 1.00 46.69 110 HIS A C 1
ATOM 890 O O . HIS A 1 110 ? 31.389 30.076 -72.080 1.00 46.69 110 HIS A O 1
ATOM 896 N N . GLN A 1 111 ? 30.268 28.511 -73.202 1.00 40.56 111 GLN A N 1
ATOM 897 C CA . GLN A 1 111 ? 29.640 29.496 -74.090 1.00 40.56 111 GLN A CA 1
ATOM 898 C C . GLN A 1 111 ? 28.415 30.135 -73.420 1.00 40.56 111 GLN A C 1
ATOM 900 O O . GLN A 1 111 ? 27.278 29.907 -73.821 1.00 40.56 111 GLN A O 1
ATOM 905 N N . GLY A 1 112 ? 28.641 30.952 -72.387 1.00 45.81 112 GLY A N 1
ATOM 906 C CA . GLY A 1 112 ? 27.620 31.908 -71.956 1.00 45.81 112 GLY A CA 1
ATOM 907 C C . GLY A 1 112 ? 27.700 32.451 -70.537 1.00 45.81 112 GLY A C 1
ATOM 908 O O . GLY A 1 112 ? 27.097 33.488 -70.290 1.00 45.81 112 GLY A O 1
ATOM 909 N N . VAL A 1 113 ? 28.419 31.820 -69.604 1.00 41.06 113 VAL A N 1
ATOM 910 C CA . VAL A 1 113 ? 28.506 32.339 -68.228 1.00 41.06 113 VAL A CA 1
ATOM 911 C C . VAL A 1 113 ? 29.919 32.152 -67.688 1.00 41.06 113 VAL A C 1
ATOM 913 O O . VAL A 1 113 ? 30.298 31.093 -67.194 1.00 41.06 113 VAL A O 1
ATOM 916 N N . VAL A 1 114 ? 30.712 33.215 -67.795 1.00 48.25 114 VAL A N 1
ATOM 917 C CA . VAL A 1 114 ? 31.890 33.414 -66.951 1.00 48.25 114 VAL A CA 1
ATOM 918 C C . VAL A 1 114 ? 31.361 33.727 -65.554 1.00 48.25 114 VAL A C 1
ATOM 920 O O . VAL A 1 114 ? 30.955 34.855 -65.299 1.00 48.25 114 VAL A O 1
ATOM 923 N N . ALA A 1 115 ? 31.308 32.742 -64.664 1.00 45.47 115 ALA A N 1
ATOM 924 C CA . ALA A 1 115 ? 31.117 33.001 -63.241 1.00 45.47 115 ALA A CA 1
ATOM 925 C C . ALA A 1 115 ? 31.660 31.830 -62.423 1.00 45.47 115 ALA A C 1
ATOM 927 O O . ALA A 1 115 ? 31.029 30.785 -62.308 1.00 45.47 115 ALA A O 1
ATOM 928 N N . ASP A 1 116 ? 32.877 32.044 -61.928 1.00 48.28 116 ASP A N 1
ATOM 929 C CA . ASP A 1 116 ? 33.367 31.644 -60.612 1.00 48.28 116 ASP A CA 1
ATOM 930 C C . ASP A 1 116 ? 32.856 30.290 -60.078 1.00 48.28 116 ASP A C 1
ATOM 932 O O . ASP A 1 116 ? 31.717 30.144 -59.633 1.00 48.28 116 ASP A O 1
ATOM 936 N N . THR A 1 117 ? 33.738 29.291 -60.043 1.00 52.31 117 THR A N 1
ATOM 937 C CA . THR A 1 117 ? 33.508 27.974 -59.420 1.00 52.31 117 THR A CA 1
ATOM 938 C C . THR A 1 117 ? 32.958 28.072 -57.990 1.00 52.31 117 THR A C 1
ATOM 940 O O . THR A 1 117 ? 32.298 27.149 -57.518 1.00 52.31 117 THR A O 1
ATOM 943 N N . THR A 1 118 ? 33.161 29.203 -57.313 1.00 52.41 118 THR A N 1
ATOM 944 C CA . THR A 1 118 ? 32.611 29.505 -55.986 1.00 52.41 118 THR A CA 1
ATOM 945 C C . THR A 1 118 ? 31.103 29.823 -55.987 1.00 52.41 118 THR A C 1
ATOM 947 O O . THR A 1 118 ? 30.406 29.469 -55.033 1.00 52.41 118 THR A O 1
ATOM 950 N N . ALA A 1 119 ? 30.554 30.398 -57.063 1.00 53.12 119 ALA A N 1
ATOM 951 C CA . ALA A 1 119 ? 29.125 30.705 -57.204 1.00 53.12 119 ALA A CA 1
ATOM 952 C C . ALA A 1 119 ? 28.277 29.448 -57.484 1.00 53.12 119 ALA A C 1
ATOM 954 O O . ALA A 1 119 ? 27.147 29.325 -57.002 1.00 53.12 119 ALA A O 1
ATOM 955 N N . ILE A 1 120 ? 28.848 28.475 -58.201 1.00 55.00 120 ILE A N 1
ATOM 956 C CA . ILE A 1 120 ? 28.219 27.176 -58.485 1.00 55.00 120 ILE A CA 1
ATOM 957 C C . ILE A 1 120 ? 28.119 26.334 -57.203 1.00 55.00 120 ILE A C 1
ATOM 959 O O . ILE A 1 120 ? 27.074 25.750 -56.929 1.00 55.00 120 ILE A O 1
ATOM 963 N N . VAL A 1 121 ? 29.159 26.336 -56.360 1.00 54.25 121 VAL A N 1
ATOM 964 C CA . VAL A 1 121 ? 29.152 25.640 -55.057 1.00 54.25 121 VAL A CA 1
ATOM 965 C C . VAL A 1 121 ? 28.110 26.235 -54.100 1.00 54.25 121 VAL A C 1
ATOM 967 O O . VAL A 1 121 ? 27.436 25.494 -53.384 1.00 54.25 121 VAL A O 1
ATOM 970 N N . ASN A 1 122 ? 27.917 27.557 -54.118 1.00 53.91 122 ASN A N 1
ATOM 971 C CA . ASN A 1 122 ? 26.882 28.207 -53.309 1.00 53.91 122 ASN A CA 1
ATOM 972 C C . ASN A 1 122 ? 25.460 27.933 -53.835 1.00 53.91 122 ASN A C 1
ATOM 974 O O . ASN A 1 122 ? 24.568 27.667 -53.036 1.00 53.91 122 ASN A O 1
ATOM 978 N N . SER A 1 123 ? 25.261 27.873 -55.155 1.00 54.12 123 SER A N 1
ATOM 979 C CA . SER A 1 123 ? 23.954 27.538 -55.755 1.00 54.12 123 SER A CA 1
ATOM 980 C C . SER A 1 123 ? 23.549 26.070 -55.511 1.00 54.12 123 SER A C 1
ATOM 982 O O . SER A 1 123 ? 22.375 25.758 -55.322 1.00 54.12 123 SER A O 1
ATOM 984 N N . VAL A 1 124 ? 24.527 25.158 -55.425 1.00 53.22 124 VAL A N 1
ATOM 985 C CA . VAL A 1 124 ? 24.313 23.743 -55.054 1.00 53.22 124 VAL A CA 1
ATOM 986 C C . VAL A 1 124 ? 24.017 23.579 -53.556 1.00 53.22 124 VAL A C 1
ATOM 988 O O . VAL A 1 124 ? 23.230 22.706 -53.183 1.00 53.22 124 VAL A O 1
ATOM 991 N N . LYS A 1 125 ? 24.570 24.442 -52.691 1.00 52.53 125 LYS A N 1
ATOM 992 C CA . LYS A 1 125 ? 24.179 24.524 -51.270 1.00 52.53 125 LYS A CA 1
ATOM 993 C C . LYS A 1 125 ? 22.729 24.977 -51.079 1.00 52.53 125 LYS A C 1
ATOM 995 O O . LYS A 1 125 ? 22.102 24.551 -50.112 1.00 52.53 125 LYS A O 1
ATOM 1000 N N . GLU A 1 126 ? 22.203 25.789 -51.994 1.00 52.66 126 GLU A N 1
ATOM 1001 C CA . GLU A 1 126 ? 20.822 26.293 -51.971 1.00 52.66 126 GLU A CA 1
ATOM 1002 C C . GLU A 1 126 ? 19.809 25.368 -52.677 1.00 52.66 126 GLU A C 1
ATOM 1004 O O . GLU A 1 126 ? 18.603 25.562 -52.540 1.00 52.66 126 GLU A O 1
ATOM 1009 N N . GLY A 1 127 ? 20.269 24.300 -53.343 1.00 48.28 127 GLY A N 1
ATOM 1010 C CA . GLY A 1 127 ? 19.409 23.226 -53.856 1.00 48.28 127 GLY A CA 1
ATOM 1011 C C . GLY A 1 127 ? 18.879 23.407 -55.283 1.00 48.28 127 GLY A C 1
ATOM 1012 O O . GLY A 1 127 ? 18.009 22.636 -55.690 1.00 48.28 127 GLY A O 1
ATOM 1013 N N . ASP A 1 128 ? 19.400 24.359 -56.062 1.00 54.31 128 ASP A N 1
ATOM 1014 C CA . ASP A 1 128 ? 19.011 24.529 -57.466 1.00 54.31 128 ASP A CA 1
ATOM 1015 C C . ASP A 1 128 ? 19.899 23.685 -58.402 1.00 54.31 128 ASP A C 1
ATOM 1017 O O . ASP A 1 128 ? 21.038 24.022 -58.726 1.00 54.31 128 ASP A O 1
ATOM 1021 N N . LEU A 1 129 ? 19.364 22.534 -58.820 1.00 52.47 129 LEU A N 1
ATOM 1022 C CA . LEU A 1 129 ? 20.031 21.539 -59.671 1.00 52.47 129 LEU A CA 1
ATOM 1023 C C . LEU A 1 129 ? 19.666 21.676 -61.163 1.00 52.47 129 LEU A C 1
ATOM 1025 O O . LEU A 1 129 ? 19.973 20.790 -61.968 1.00 52.47 129 LEU A O 1
ATOM 1029 N N . THR A 1 130 ? 19.032 22.785 -61.556 1.00 49.25 130 THR A N 1
ATOM 1030 C CA . THR A 1 130 ? 18.571 23.053 -62.931 1.00 49.25 130 THR A CA 1
ATOM 1031 C C . THR A 1 130 ? 19.645 22.867 -64.024 1.00 49.25 130 THR A C 1
ATOM 1033 O O . THR A 1 130 ? 19.321 22.308 -65.078 1.00 49.25 130 THR A O 1
ATOM 1036 N N . PRO A 1 131 ? 20.930 23.236 -63.827 1.00 55.47 131 PRO A N 1
ATOM 1037 C CA . PRO A 1 131 ? 21.966 23.035 -64.847 1.00 55.47 131 PRO A CA 1
ATOM 1038 C C . PRO A 1 131 ? 22.303 21.554 -65.086 1.00 55.47 131 PRO A C 1
ATOM 1040 O O . PRO A 1 131 ? 22.606 21.153 -66.210 1.00 55.47 131 PRO A O 1
ATOM 1043 N N . VAL A 1 132 ? 22.208 20.731 -64.037 1.00 54.50 132 VAL A N 1
ATOM 1044 C CA . VAL A 1 132 ? 22.539 19.297 -64.059 1.00 54.50 132 VAL A CA 1
ATOM 1045 C C . VAL A 1 132 ? 21.402 18.489 -64.689 1.00 54.50 132 VAL A C 1
ATOM 1047 O O . VAL A 1 132 ? 21.650 17.601 -65.506 1.00 54.50 132 VAL A O 1
ATOM 1050 N N . LEU A 1 133 ? 20.148 18.850 -64.394 1.00 54.94 133 LEU A N 1
ATOM 1051 C CA . LEU A 1 133 ? 18.961 18.202 -64.966 1.00 54.94 133 LEU A CA 1
ATOM 1052 C C . LEU A 1 133 ? 18.893 18.351 -66.497 1.00 54.94 133 LEU A C 1
ATOM 1054 O O . LEU A 1 133 ? 18.544 17.410 -67.207 1.00 54.94 133 LEU A O 1
ATOM 1058 N N . LYS A 1 134 ? 19.298 19.515 -67.017 1.00 54.19 134 LYS A N 1
ATOM 1059 C CA . LYS A 1 134 ? 19.292 19.818 -68.457 1.00 54.19 134 LYS A CA 1
ATOM 1060 C C . LYS A 1 134 ? 20.349 19.028 -69.238 1.00 54.19 134 LYS A C 1
ATOM 1062 O O . LYS A 1 134 ? 20.149 18.707 -70.409 1.00 54.19 134 LYS A O 1
ATOM 1067 N N . ALA A 1 135 ? 21.472 18.708 -68.594 1.00 51.81 135 ALA A N 1
ATOM 1068 C CA . ALA A 1 135 ? 22.498 17.830 -69.151 1.00 51.81 135 ALA A CA 1
ATOM 1069 C C . ALA A 1 135 ? 22.051 16.355 -69.127 1.00 51.81 135 ALA A C 1
ATOM 1071 O O . ALA A 1 135 ? 22.265 15.640 -70.104 1.00 51.81 135 ALA A O 1
ATOM 1072 N N . TYR A 1 136 ? 21.359 15.933 -68.063 1.00 50.97 136 TYR A N 1
ATOM 1073 C CA . TYR A 1 136 ? 20.797 14.584 -67.929 1.00 50.97 136 TYR A CA 1
ATOM 1074 C C . TYR A 1 136 ? 19.740 14.272 -69.004 1.00 50.97 136 TYR A C 1
ATOM 1076 O O . TYR A 1 136 ? 19.778 13.219 -69.637 1.00 50.97 136 TYR A O 1
ATOM 1084 N N . GLU A 1 137 ? 18.839 15.217 -69.281 1.00 51.47 137 GLU A N 1
ATOM 1085 C CA . GLU A 1 137 ? 17.781 15.069 -70.292 1.00 51.47 137 GLU A CA 1
ATOM 1086 C C . GLU A 1 137 ? 18.331 14.963 -71.727 1.00 51.47 137 GLU A C 1
ATOM 1088 O O . GLU A 1 137 ? 17.736 14.320 -72.596 1.00 51.47 137 GLU A O 1
ATOM 1093 N N . ARG A 1 138 ? 19.510 15.547 -71.979 1.00 53.09 138 ARG A N 1
ATOM 1094 C CA . ARG A 1 138 ? 20.185 15.465 -73.278 1.00 53.09 138 ARG A CA 1
ATOM 1095 C C . ARG A 1 138 ? 20.874 14.118 -73.492 1.00 53.09 138 ARG A C 1
ATOM 1097 O O . ARG A 1 138 ? 20.771 13.576 -74.591 1.00 53.09 138 ARG A O 1
ATOM 1104 N N . ASP A 1 139 ? 21.509 13.570 -72.457 1.00 47.72 139 ASP A N 1
ATOM 1105 C CA . ASP A 1 139 ? 22.204 12.277 -72.528 1.00 47.72 139 ASP A CA 1
ATOM 1106 C C . ASP A 1 139 ? 21.223 11.081 -72.524 1.00 47.72 139 ASP A C 1
ATOM 1108 O O . ASP A 1 139 ? 21.503 10.052 -73.143 1.00 47.72 139 ASP A O 1
ATOM 1112 N N . LEU A 1 140 ? 20.008 11.232 -71.972 1.00 52.69 140 LEU A N 1
ATOM 1113 C CA . LEU A 1 140 ? 18.946 10.211 -72.065 1.00 52.69 140 LEU A CA 1
ATOM 1114 C C . LEU A 1 140 ? 18.421 9.996 -73.499 1.00 52.69 140 LEU A C 1
ATOM 1116 O O . LEU A 1 140 ? 17.783 8.986 -73.797 1.00 52.69 140 LEU A O 1
ATOM 1120 N N . ARG A 1 141 ? 18.677 10.952 -74.400 1.00 49.06 141 ARG A N 1
ATOM 1121 C CA . ARG A 1 141 ? 18.138 10.972 -75.765 1.00 49.06 141 ARG A CA 1
ATOM 1122 C C . ARG A 1 141 ? 18.905 10.067 -76.742 1.00 49.06 141 ARG A C 1
ATOM 1124 O O . ARG A 1 141 ? 18.416 9.837 -77.845 1.00 49.06 141 ARG A O 1
ATOM 1131 N N . SER A 1 142 ? 20.069 9.524 -76.361 1.00 44.56 142 SER A N 1
ATOM 1132 C CA . SER A 1 142 ? 20.870 8.615 -77.204 1.00 44.56 142 SER A CA 1
ATOM 1133 C C . SER A 1 142 ? 21.477 7.437 -76.411 1.00 44.56 142 SER A C 1
ATOM 1135 O O . SER A 1 142 ? 22.660 7.459 -76.062 1.00 44.56 142 SER A O 1
ATOM 1137 N N . PRO A 1 143 ? 20.704 6.367 -76.150 1.00 45.53 143 PRO A N 1
ATOM 1138 C CA . PRO A 1 143 ? 21.088 5.306 -75.209 1.00 45.53 143 PRO A CA 1
ATOM 1139 C C . PRO A 1 143 ? 22.249 4.403 -75.676 1.00 45.53 143 PRO A C 1
ATOM 1141 O O . PRO A 1 143 ? 22.973 3.846 -74.850 1.00 45.53 143 PRO A O 1
ATOM 1144 N N . PHE A 1 144 ? 22.493 4.279 -76.985 1.00 47.59 144 PHE A N 1
ATOM 1145 C CA . PHE A 1 144 ? 23.539 3.382 -77.506 1.00 47.59 144 PHE A CA 1
ATOM 1146 C C . PHE A 1 144 ? 24.966 3.943 -77.405 1.00 47.59 144 PHE A C 1
ATOM 1148 O O . PHE A 1 144 ? 25.923 3.173 -77.418 1.00 47.59 144 PHE A O 1
ATOM 1155 N N . VAL A 1 145 ? 25.131 5.258 -77.231 1.00 50.94 145 VAL A N 1
ATOM 1156 C CA . VAL A 1 145 ? 26.458 5.884 -77.067 1.00 50.94 145 VAL A CA 1
ATOM 1157 C C . VAL A 1 145 ? 26.901 5.881 -75.591 1.00 50.94 145 VAL A C 1
ATOM 1159 O O . VAL A 1 145 ? 28.089 5.741 -75.304 1.00 50.94 145 VAL A O 1
ATOM 1162 N N . GLY A 1 146 ? 25.958 5.948 -74.640 1.00 49.03 146 GLY A N 1
ATOM 1163 C CA . GLY A 1 146 ? 26.237 6.000 -73.193 1.00 49.03 146 GLY A CA 1
ATOM 1164 C C . GLY A 1 146 ? 26.719 4.681 -72.570 1.00 49.03 146 GLY A C 1
ATOM 1165 O O . GLY A 1 146 ? 27.491 4.690 -71.612 1.00 49.03 146 GLY A O 1
ATOM 1166 N N . THR A 1 147 ? 26.344 3.533 -73.143 1.00 49.25 147 THR A N 1
ATOM 1167 C CA . THR A 1 147 ? 26.815 2.215 -72.667 1.00 49.25 147 THR A CA 1
ATOM 1168 C C . THR A 1 147 ? 28.294 1.991 -72.996 1.00 49.25 147 THR A C 1
ATOM 1170 O O . THR A 1 147 ? 29.035 1.456 -72.177 1.00 49.25 147 THR A O 1
ATOM 1173 N N . VAL A 1 148 ? 28.747 2.469 -74.159 1.00 49.97 148 VAL A N 1
ATOM 1174 C CA . VAL A 1 148 ? 30.151 2.374 -74.602 1.00 49.97 148 VAL A CA 1
ATOM 1175 C C . VAL A 1 148 ? 31.043 3.401 -73.886 1.00 49.97 148 VAL A C 1
ATOM 1177 O O . VAL A 1 148 ? 32.231 3.156 -73.701 1.00 49.97 148 VAL A O 1
ATOM 1180 N N . ARG A 1 149 ? 30.476 4.525 -73.418 1.00 56.50 149 ARG A N 1
ATOM 1181 C CA . ARG A 1 149 ? 31.179 5.556 -72.627 1.00 56.50 149 ARG A CA 1
ATOM 1182 C C . ARG A 1 149 ? 31.275 5.274 -71.119 1.00 56.50 149 ARG A C 1
ATOM 1184 O O . ARG A 1 149 ? 31.965 6.014 -70.428 1.00 56.50 149 ARG A O 1
ATOM 1191 N N . GLY A 1 150 ? 30.637 4.216 -70.606 1.00 58.59 150 GLY A N 1
ATOM 1192 C CA . GLY A 1 150 ? 30.714 3.822 -69.189 1.00 58.59 150 GLY A CA 1
ATOM 1193 C C . GLY A 1 150 ? 29.642 4.426 -68.267 1.00 58.59 150 GLY A C 1
ATOM 1194 O O . GLY A 1 150 ? 29.612 4.098 -67.079 1.00 58.59 150 GLY A O 1
ATOM 1195 N N . ASP A 1 151 ? 28.716 5.231 -68.795 1.00 63.53 151 ASP A N 1
ATOM 1196 C CA . ASP A 1 151 ? 27.673 5.895 -67.998 1.00 63.53 151 ASP A CA 1
ATOM 1197 C C . ASP A 1 151 ? 26.583 4.929 -67.513 1.00 63.53 151 ASP A C 1
ATOM 1199 O O . ASP A 1 151 ? 26.064 5.092 -66.409 1.00 63.53 151 ASP A O 1
ATOM 1203 N N . LEU A 1 152 ? 26.275 3.870 -68.274 1.00 62.72 152 LEU A N 1
ATOM 1204 C CA . LEU A 1 152 ? 25.279 2.871 -67.857 1.00 62.72 152 LEU A CA 1
ATOM 1205 C C . LEU A 1 152 ? 25.756 2.059 -66.642 1.00 62.72 152 LEU A C 1
ATOM 1207 O O . LEU A 1 152 ? 24.989 1.810 -65.714 1.00 62.72 152 LEU A O 1
ATOM 1211 N N . ILE A 1 153 ? 27.037 1.683 -66.621 1.00 72.12 153 ILE A N 1
ATOM 1212 C CA . ILE A 1 153 ? 27.643 0.956 -65.498 1.00 72.12 153 ILE A CA 1
ATOM 1213 C C . ILE A 1 153 ? 27.673 1.857 -64.259 1.00 72.12 153 ILE A C 1
ATOM 1215 O O . ILE A 1 153 ? 27.324 1.414 -63.167 1.00 72.12 153 ILE A O 1
ATOM 1219 N N . ARG A 1 154 ? 28.020 3.139 -64.428 1.00 67.44 154 ARG A N 1
ATOM 1220 C CA . ARG A 1 154 ? 28.010 4.127 -63.342 1.00 67.44 154 ARG A CA 1
ATOM 1221 C C . ARG A 1 154 ? 26.595 4.353 -62.788 1.00 67.44 154 ARG A C 1
ATOM 1223 O O . ARG A 1 154 ? 26.431 4.377 -61.572 1.00 67.44 154 ARG A O 1
ATOM 1230 N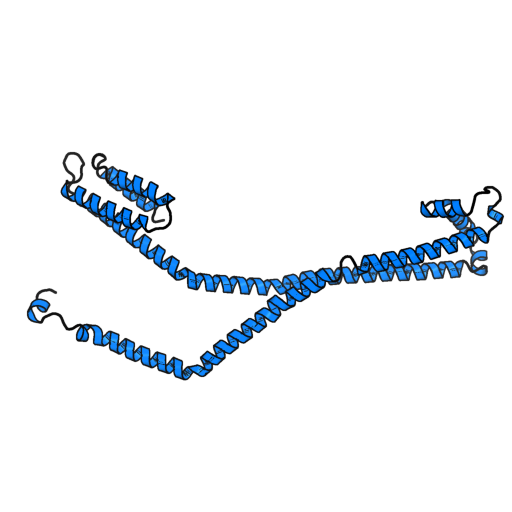 N . ALA A 1 155 ? 25.574 4.428 -63.644 1.00 72.50 155 ALA A N 1
ATOM 1231 C CA . ALA A 1 155 ? 24.173 4.529 -63.226 1.00 72.50 155 ALA A CA 1
ATOM 1232 C C . ALA A 1 155 ? 23.695 3.285 -62.452 1.00 72.50 155 ALA A C 1
ATOM 1234 O O . ALA A 1 155 ? 23.045 3.417 -61.414 1.00 72.50 155 ALA A O 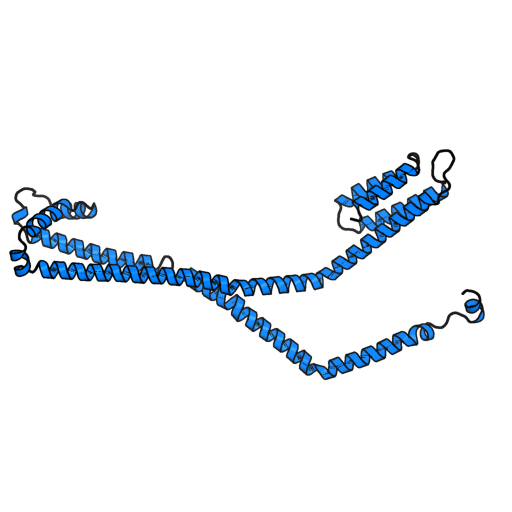1
ATOM 1235 N N . LEU A 1 156 ? 24.073 2.084 -62.902 1.00 73.69 156 LEU A N 1
ATOM 1236 C CA . LEU A 1 156 ? 23.760 0.833 -62.206 1.00 73.69 156 LEU A CA 1
ATOM 1237 C C . LEU A 1 156 ? 24.435 0.770 -60.823 1.00 73.69 156 LEU A C 1
ATOM 1239 O O . LEU A 1 156 ? 23.808 0.377 -59.841 1.00 73.69 156 LEU A O 1
ATOM 1243 N N . LEU A 1 157 ? 25.695 1.208 -60.726 1.00 77.94 157 LEU A N 1
ATOM 1244 C CA . LEU A 1 157 ? 26.433 1.290 -59.460 1.00 77.94 157 LEU A CA 1
ATOM 1245 C C . LEU A 1 157 ? 25.788 2.280 -58.482 1.00 77.94 157 LEU A C 1
ATOM 1247 O O . LEU A 1 157 ? 25.639 1.955 -57.305 1.00 77.94 157 LEU A O 1
ATOM 1251 N N . ILE A 1 158 ? 25.348 3.446 -58.966 1.00 78.94 158 ILE A N 1
ATOM 1252 C CA . ILE A 1 158 ? 24.602 4.423 -58.157 1.00 78.94 158 ILE A CA 1
ATOM 1253 C C . ILE A 1 158 ? 23.301 3.804 -57.635 1.00 78.94 158 ILE A C 1
ATOM 1255 O O . ILE A 1 158 ? 22.958 3.970 -56.465 1.00 78.94 158 ILE A O 1
ATOM 1259 N N . GLN A 1 159 ? 22.583 3.054 -58.471 1.00 80.69 159 GLN A N 1
ATOM 1260 C CA . GLN A 1 159 ? 21.335 2.415 -58.066 1.00 80.69 159 GLN A CA 1
ATOM 1261 C C . GLN A 1 159 ? 21.558 1.337 -57.001 1.00 80.69 159 GLN A C 1
ATOM 1263 O O . GLN A 1 159 ? 20.820 1.296 -56.020 1.00 80.69 159 GLN A O 1
ATOM 1268 N N . ILE A 1 160 ? 22.606 0.521 -57.137 1.00 83.12 160 ILE A N 1
ATOM 1269 C CA . ILE A 1 160 ? 22.976 -0.477 -56.124 1.00 83.12 160 ILE A CA 1
ATOM 1270 C C . ILE A 1 160 ? 23.339 0.203 -54.796 1.00 83.12 160 ILE A C 1
ATOM 1272 O O . ILE A 1 160 ? 22.910 -0.255 -53.736 1.00 83.12 160 ILE A O 1
ATOM 1276 N N . GLN A 1 161 ? 24.078 1.316 -54.831 1.00 73.38 161 GLN A N 1
ATOM 1277 C CA . GLN A 1 161 ? 24.408 2.082 -53.625 1.00 73.38 161 GLN A CA 1
ATOM 1278 C C . GLN A 1 161 ? 23.166 2.694 -52.974 1.00 73.38 161 GLN A C 1
ATOM 1280 O O . GLN A 1 161 ? 23.017 2.610 -51.756 1.00 73.38 161 GLN A O 1
ATOM 1285 N N . LYS A 1 162 ? 22.233 3.222 -53.771 1.00 83.38 162 LYS A N 1
ATOM 1286 C CA . LYS A 1 162 ? 20.950 3.717 -53.266 1.00 83.38 162 LYS A CA 1
ATOM 1287 C C . LYS A 1 162 ? 20.138 2.602 -52.608 1.00 83.38 162 LYS A C 1
ATOM 1289 O O . LYS A 1 162 ? 19.689 2.767 -51.481 1.00 83.38 162 LYS A O 1
ATOM 1294 N N . THR A 1 163 ? 20.012 1.445 -53.257 1.00 84.50 163 THR A N 1
ATOM 1295 C CA . THR A 1 163 ? 19.294 0.299 -52.685 1.00 84.50 163 THR A CA 1
ATOM 1296 C C . THR A 1 163 ? 19.950 -0.203 -51.401 1.00 84.50 163 THR A C 1
ATOM 1298 O O . THR A 1 163 ? 19.239 -0.555 -50.466 1.00 84.50 163 THR A O 1
ATOM 1301 N N . LYS A 1 164 ? 21.287 -0.190 -51.302 1.00 87.38 164 LYS A N 1
ATOM 1302 C CA . LYS A 1 164 ? 21.975 -0.508 -50.043 1.00 87.38 164 LYS A CA 1
ATOM 1303 C C . LYS A 1 164 ? 21.546 0.445 -48.922 1.00 87.38 164 LYS A C 1
ATOM 1305 O O . LYS A 1 164 ? 21.231 -0.028 -47.835 1.00 87.38 164 LYS A O 1
ATOM 1310 N N . VAL A 1 165 ? 21.525 1.753 -49.185 1.00 83.06 165 VAL A N 1
ATOM 1311 C CA . VAL A 1 165 ? 21.119 2.769 -48.199 1.00 83.06 165 VAL A CA 1
ATOM 1312 C C . VAL A 1 165 ? 19.647 2.605 -47.813 1.00 83.06 165 VAL A C 1
ATOM 1314 O O . VAL A 1 165 ? 19.331 2.596 -46.627 1.00 83.06 165 VAL A O 1
ATOM 1317 N N . ASP A 1 166 ? 18.758 2.397 -48.786 1.00 85.38 166 ASP A N 1
ATOM 1318 C CA . ASP A 1 166 ? 17.326 2.197 -48.534 1.00 85.38 166 ASP A CA 1
ATOM 1319 C C . ASP A 1 166 ? 17.072 0.946 -47.670 1.00 85.38 166 ASP A C 1
ATOM 1321 O O . ASP A 1 166 ? 16.248 0.971 -46.754 1.00 85.38 166 ASP A O 1
ATOM 1325 N N . VAL A 1 167 ? 17.817 -0.140 -47.910 1.00 85.88 167 VAL A N 1
ATOM 1326 C CA . VAL A 1 167 ? 17.756 -1.365 -47.097 1.00 85.88 167 VAL A CA 1
ATOM 1327 C C . VAL A 1 167 ? 18.300 -1.128 -45.688 1.00 85.88 167 VAL A C 1
ATOM 1329 O O . VAL A 1 167 ? 17.688 -1.580 -44.725 1.00 85.88 167 VAL A O 1
ATOM 1332 N N . GLU A 1 168 ? 19.412 -0.409 -45.543 1.00 78.69 168 GLU A N 1
ATOM 1333 C CA . GLU A 1 168 ? 20.003 -0.086 -44.238 1.00 78.69 168 GLU A CA 1
ATOM 1334 C C . GLU A 1 168 ? 19.036 0.753 -43.384 1.00 78.69 168 GLU A C 1
ATOM 1336 O O . GLU A 1 168 ? 18.783 0.412 -42.230 1.00 78.69 168 GLU A O 1
ATOM 1341 N N . ILE A 1 169 ? 18.378 1.754 -43.985 1.00 80.50 169 ILE A N 1
ATOM 1342 C CA . ILE A 1 169 ? 17.324 2.553 -43.338 1.00 80.50 169 ILE A CA 1
ATOM 1343 C C . ILE A 1 169 ? 16.119 1.682 -42.955 1.00 80.50 169 ILE A C 1
ATOM 1345 O O . ILE A 1 169 ? 15.584 1.822 -41.853 1.00 80.50 169 ILE A O 1
ATOM 1349 N N . ALA A 1 170 ? 15.681 0.772 -43.832 1.00 80.94 170 ALA A N 1
ATOM 1350 C CA . ALA A 1 170 ? 14.569 -0.131 -43.538 1.00 80.94 170 ALA A CA 1
ATOM 1351 C C . ALA A 1 170 ? 14.892 -1.082 -42.373 1.00 80.94 170 ALA A C 1
ATOM 1353 O O . ALA A 1 170 ? 14.050 -1.288 -41.499 1.00 80.94 170 ALA A O 1
ATOM 1354 N N . ILE A 1 171 ? 16.116 -1.616 -42.321 1.00 83.94 171 ILE A N 1
ATOM 1355 C CA . ILE A 1 171 ? 16.591 -2.463 -41.219 1.00 83.94 171 ILE A CA 1
ATOM 1356 C C . ILE A 1 171 ? 16.621 -1.666 -39.910 1.00 83.94 171 ILE A C 1
ATOM 1358 O O . ILE A 1 171 ? 16.116 -2.153 -38.898 1.00 83.94 171 ILE A O 1
ATOM 1362 N N . SER A 1 172 ? 17.111 -0.423 -39.927 1.00 74.00 172 SER A N 1
ATOM 1363 C CA . SER A 1 172 ? 17.053 0.463 -38.755 1.00 74.00 172 SER A CA 1
ATOM 1364 C C . SER A 1 172 ? 15.615 0.763 -38.313 1.00 74.00 172 SER A C 1
ATOM 1366 O O . SER A 1 172 ? 15.328 0.802 -37.118 1.00 74.00 172 SER A O 1
ATOM 1368 N N . GLY A 1 173 ? 14.685 0.931 -39.258 1.00 78.06 173 GLY A N 1
ATOM 1369 C CA . GLY A 1 173 ? 13.261 1.095 -38.957 1.00 78.06 173 GLY A CA 1
ATOM 1370 C C . GLY A 1 173 ? 12.643 -0.136 -38.282 1.00 78.06 173 GLY A C 1
ATOM 1371 O O . GLY A 1 173 ? 11.839 0.004 -37.359 1.00 78.06 173 GLY A O 1
ATOM 1372 N N . ILE A 1 174 ? 13.041 -1.343 -38.695 1.00 82.31 174 ILE A N 1
ATOM 1373 C CA . ILE A 1 174 ? 12.605 -2.601 -38.068 1.00 82.31 174 ILE A CA 1
ATOM 1374 C C . ILE A 1 174 ? 13.146 -2.717 -36.639 1.00 82.31 174 ILE A C 1
ATOM 1376 O O . ILE A 1 174 ? 12.392 -3.098 -35.743 1.00 82.31 174 ILE A O 1
ATOM 1380 N N . ASP A 1 175 ? 14.410 -2.360 -36.408 1.00 80.12 175 ASP A N 1
ATOM 1381 C CA . ASP A 1 175 ? 15.002 -2.394 -35.066 1.00 80.12 175 ASP A CA 1
ATOM 1382 C C . ASP A 1 175 ? 14.263 -1.452 -34.101 1.00 80.12 175 ASP A C 1
ATOM 1384 O O . ASP A 1 175 ? 13.878 -1.847 -32.998 1.00 80.12 175 ASP A O 1
ATOM 1388 N N . ALA A 1 176 ? 13.912 -0.246 -34.563 1.00 74.44 176 ALA A N 1
ATOM 1389 C CA . ALA A 1 176 ? 13.094 0.692 -33.796 1.00 74.44 176 ALA A CA 1
ATOM 1390 C C . ALA A 1 176 ? 11.704 0.119 -33.443 1.00 74.44 176 ALA A C 1
ATOM 1392 O O . ALA A 1 176 ? 11.218 0.292 -32.320 1.00 74.44 176 ALA A O 1
ATOM 1393 N N . LEU A 1 177 ? 11.067 -0.605 -34.370 1.00 77.94 177 LEU A N 1
ATOM 1394 C CA . LEU A 1 177 ? 9.779 -1.263 -34.124 1.00 77.94 177 LEU A CA 1
ATOM 1395 C C . LEU A 1 177 ? 9.889 -2.426 -33.130 1.00 77.94 177 LEU A C 1
ATOM 1397 O O . LEU A 1 177 ? 9.012 -2.580 -32.276 1.00 77.94 177 LEU A O 1
ATOM 1401 N N . LEU A 1 178 ? 10.945 -3.237 -33.213 1.00 79.75 178 LEU A N 1
ATOM 1402 C CA . LEU A 1 178 ? 11.195 -4.326 -32.265 1.00 79.75 178 LEU A CA 1
ATOM 1403 C C . LEU A 1 178 ? 11.486 -3.785 -30.863 1.00 79.75 178 LEU A C 1
ATOM 1405 O O . LEU A 1 178 ? 10.952 -4.305 -29.884 1.00 79.75 178 LEU A O 1
ATOM 1409 N N . LYS A 1 179 ? 12.241 -2.689 -30.767 1.00 74.06 179 LYS A N 1
ATOM 1410 C CA . LYS A 1 179 ? 12.552 -2.016 -29.502 1.00 74.06 179 LYS A CA 1
ATOM 1411 C C . LYS A 1 179 ? 11.319 -1.380 -28.859 1.00 74.06 179 LYS A C 1
ATOM 1413 O O . LYS A 1 179 ? 11.127 -1.492 -27.648 1.00 74.06 179 LYS A O 1
ATOM 1418 N N . SER A 1 180 ? 10.435 -0.784 -29.664 1.00 73.38 180 SER A N 1
ATOM 1419 C CA . SER A 1 180 ? 9.136 -0.279 -29.197 1.00 73.38 180 SER A CA 1
ATOM 1420 C C . SER A 1 180 ? 8.267 -1.401 -28.614 1.00 73.38 180 SER A C 1
ATOM 1422 O O . SER A 1 180 ? 7.688 -1.251 -27.536 1.00 73.38 180 SER A O 1
ATOM 1424 N N . GLN A 1 181 ? 8.235 -2.564 -29.271 1.00 79.19 181 GLN A N 1
ATOM 1425 C CA . GLN A 1 181 ? 7.501 -3.732 -28.778 1.00 79.19 181 GLN A CA 1
ATOM 1426 C C . GLN A 1 181 ? 8.144 -4.340 -27.529 1.00 79.19 181 GLN A C 1
ATOM 1428 O O . GLN A 1 181 ? 7.430 -4.697 -26.592 1.00 79.19 181 GLN A O 1
ATOM 1433 N N . GLU A 1 182 ? 9.474 -4.409 -27.457 1.00 77.19 182 GLU A N 1
ATOM 1434 C CA . GLU A 1 182 ? 10.191 -4.868 -26.264 1.00 77.19 182 GLU A CA 1
ATOM 1435 C C . GLU A 1 182 ? 9.844 -4.021 -25.031 1.00 77.19 182 GLU A C 1
ATOM 1437 O O . GLU A 1 182 ? 9.682 -4.558 -23.932 1.00 77.19 182 GLU A O 1
ATOM 1442 N N . LEU A 1 183 ? 9.660 -2.712 -25.214 1.00 73.88 183 LEU A N 1
ATOM 1443 C CA . LEU A 1 183 ? 9.275 -1.789 -24.151 1.00 73.88 183 LEU A CA 1
ATOM 1444 C C . LEU A 1 183 ? 7.848 -2.081 -23.647 1.00 73.88 183 LEU A C 1
ATOM 1446 O O . LEU A 1 183 ? 7.618 -2.157 -22.437 1.00 73.88 183 LEU A O 1
ATOM 1450 N N . VAL A 1 184 ? 6.906 -2.347 -24.559 1.00 77.06 184 VAL A N 1
ATOM 1451 C CA . VAL A 1 184 ? 5.538 -2.767 -24.207 1.00 77.06 184 VAL A CA 1
ATOM 1452 C C . VAL A 1 184 ? 5.543 -4.115 -23.479 1.00 77.06 184 VAL A C 1
ATOM 1454 O O . VAL A 1 184 ? 4.918 -4.239 -22.424 1.00 77.06 184 VAL A O 1
ATOM 1457 N N . PHE A 1 185 ? 6.297 -5.105 -23.967 1.00 77.12 185 PHE A N 1
ATOM 1458 C CA . PHE A 1 185 ? 6.466 -6.389 -23.277 1.00 77.12 185 PHE A CA 1
ATOM 1459 C C . PHE A 1 185 ? 7.104 -6.220 -21.891 1.00 77.12 185 PHE A C 1
ATOM 1461 O O . PHE A 1 185 ? 6.696 -6.892 -20.942 1.00 77.12 185 PHE A O 1
ATOM 1468 N N . GLY A 1 186 ? 8.043 -5.282 -21.741 1.00 77.62 186 GLY A N 1
ATOM 1469 C CA . GLY A 1 186 ? 8.639 -4.910 -20.459 1.00 77.62 186 GLY A CA 1
ATOM 1470 C C . GLY A 1 186 ? 7.612 -4.376 -19.456 1.00 77.62 186 GLY A C 1
ATOM 1471 O O . GLY A 1 186 ? 7.585 -4.822 -18.309 1.00 77.62 186 GLY A O 1
ATOM 1472 N N . PHE A 1 187 ? 6.718 -3.478 -19.881 1.00 79.62 187 PHE A N 1
ATOM 1473 C CA . PHE A 1 187 ? 5.649 -2.956 -19.019 1.00 79.62 187 PHE A CA 1
ATOM 1474 C C . PHE A 1 187 ? 4.595 -4.008 -18.657 1.00 79.62 187 PHE A C 1
ATOM 1476 O O . PHE A 1 187 ? 4.167 -4.090 -17.499 1.00 79.62 187 PHE A O 1
ATOM 1483 N N . VAL A 1 188 ? 4.198 -4.846 -19.616 1.00 84.62 188 VAL A N 1
ATOM 1484 C CA . VAL A 1 188 ? 3.266 -5.954 -19.363 1.00 84.62 188 VAL A CA 1
ATOM 1485 C C . VAL A 1 188 ? 3.875 -6.953 -18.374 1.00 84.62 188 VAL A C 1
ATOM 1487 O O . VAL A 1 188 ? 3.187 -7.375 -17.448 1.00 84.62 188 VAL A O 1
ATOM 1490 N N . GLY A 1 189 ? 5.172 -7.258 -18.483 1.00 79.38 189 GLY A N 1
ATOM 1491 C CA . GLY A 1 189 ? 5.884 -8.120 -17.531 1.00 79.38 189 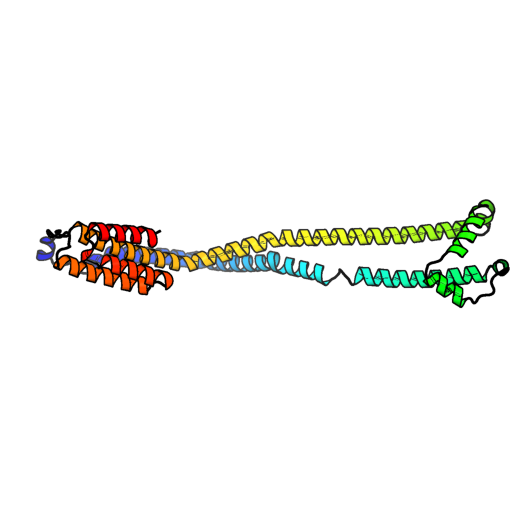GLY A CA 1
ATOM 1492 C C . GLY A 1 189 ? 6.041 -7.520 -16.127 1.00 79.38 189 GLY A C 1
ATOM 1493 O O . GLY A 1 189 ? 6.092 -8.257 -15.145 1.00 79.38 189 GLY A O 1
ATOM 1494 N N . LEU A 1 190 ? 6.061 -6.190 -16.005 1.00 81.19 190 LEU A N 1
ATOM 1495 C CA . LEU A 1 190 ? 6.174 -5.480 -14.725 1.00 81.19 190 LEU A CA 1
ATOM 1496 C C . LEU A 1 190 ? 4.830 -5.424 -13.964 1.00 81.19 190 LEU A C 1
ATOM 1498 O O . LEU A 1 190 ? 4.795 -5.399 -12.730 1.00 81.19 190 LEU A O 1
ATOM 1502 N N . THR A 1 191 ? 3.709 -5.463 -14.689 1.00 84.31 191 THR A N 1
ATOM 1503 C CA . THR A 1 191 ? 2.351 -5.294 -14.138 1.00 84.31 191 THR A CA 1
ATOM 1504 C C . THR A 1 191 ? 1.982 -6.321 -13.048 1.00 84.31 191 THR A C 1
ATOM 1506 O O . THR A 1 191 ? 1.510 -5.900 -11.985 1.00 84.31 191 THR A O 1
ATOM 1509 N N . PRO A 1 192 ? 2.228 -7.640 -13.212 1.00 83.25 192 PRO A N 1
ATOM 1510 C CA . PRO A 1 192 ? 1.970 -8.624 -12.158 1.00 83.25 192 PRO A CA 1
ATOM 1511 C C . PRO A 1 192 ? 2.758 -8.341 -10.871 1.00 83.25 192 PRO A C 1
ATOM 1513 O O . PRO A 1 192 ? 2.223 -8.507 -9.774 1.00 83.25 192 PRO A O 1
ATOM 1516 N N . GLY A 1 193 ? 4.000 -7.855 -10.996 1.00 83.69 193 GLY A N 1
ATOM 1517 C CA . GLY A 1 193 ? 4.863 -7.511 -9.864 1.00 83.69 193 GLY A CA 1
ATOM 1518 C C . GLY A 1 193 ? 4.285 -6.384 -9.005 1.00 83.69 193 GLY A C 1
ATOM 1519 O O . GLY A 1 193 ? 4.200 -6.510 -7.779 1.00 83.69 193 GLY A O 1
ATOM 1520 N N . ILE A 1 194 ? 3.809 -5.311 -9.648 1.00 84.25 194 ILE A N 1
ATOM 1521 C CA . ILE A 1 194 ? 3.142 -4.194 -8.959 1.00 84.25 194 ILE A CA 1
ATOM 1522 C C . ILE A 1 194 ? 1.860 -4.669 -8.273 1.00 84.25 194 ILE A C 1
ATOM 1524 O O . ILE A 1 194 ? 1.625 -4.328 -7.112 1.00 84.25 194 ILE A O 1
ATOM 1528 N N . LEU A 1 195 ? 1.034 -5.458 -8.966 1.00 86.62 195 LEU A N 1
ATOM 1529 C CA . LEU A 1 195 ? -0.258 -5.902 -8.444 1.00 86.62 195 LEU A CA 1
ATOM 1530 C C . LEU A 1 195 ? -0.085 -6.739 -7.171 1.00 86.62 195 LEU A C 1
ATOM 1532 O O . LEU A 1 195 ? -0.742 -6.473 -6.162 1.00 86.62 195 LEU A O 1
ATOM 1536 N N . VAL A 1 196 ? 0.842 -7.699 -7.185 1.00 86.44 196 VAL A N 1
ATOM 1537 C CA . VAL A 1 196 ? 1.153 -8.540 -6.019 1.00 86.44 196 VAL A CA 1
ATOM 1538 C C . VAL A 1 196 ? 1.750 -7.711 -4.877 1.00 86.44 196 VAL A C 1
ATOM 1540 O O . VAL A 1 196 ? 1.359 -7.894 -3.720 1.00 86.44 196 VAL A O 1
ATOM 1543 N N . SER A 1 197 ? 2.643 -6.761 -5.170 1.00 84.44 197 SER A N 1
ATOM 1544 C CA . SER A 1 197 ? 3.222 -5.871 -4.154 1.00 84.44 197 SER A CA 1
ATOM 1545 C C . SER A 1 197 ? 2.151 -5.009 -3.473 1.00 84.44 197 SER A C 1
ATOM 1547 O O . SER A 1 197 ? 2.073 -4.959 -2.241 1.00 84.44 197 SER A O 1
ATOM 1549 N N . PHE A 1 198 ? 1.252 -4.411 -4.259 1.00 87.94 198 PHE A N 1
ATOM 1550 C CA . PHE A 1 198 ? 0.138 -3.617 -3.748 1.00 87.94 198 PHE A CA 1
ATOM 1551 C C . PHE A 1 198 ? -0.837 -4.461 -2.920 1.00 87.94 198 PHE A C 1
ATOM 1553 O O . PHE A 1 198 ? -1.227 -4.056 -1.821 1.00 87.94 198 PHE A O 1
ATOM 1560 N N . ALA A 1 199 ? -1.200 -5.652 -3.405 1.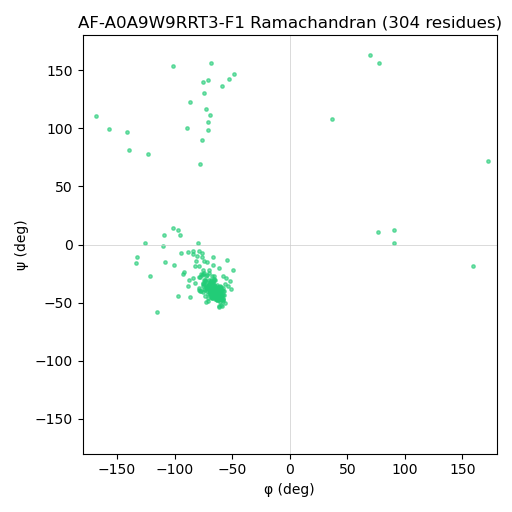00 88.69 199 ALA A N 1
ATOM 1561 C CA . ALA A 1 199 ? -2.069 -6.574 -2.680 1.00 88.69 199 ALA A CA 1
ATOM 1562 C C . ALA A 1 199 ? -1.462 -6.970 -1.323 1.00 88.69 199 ALA A C 1
ATOM 1564 O O . ALA A 1 199 ? -2.147 -6.910 -0.300 1.00 88.69 199 ALA A O 1
ATOM 1565 N N . THR A 1 200 ? -0.165 -7.283 -1.296 1.00 86.94 200 THR A N 1
ATOM 1566 C CA . THR A 1 200 ? 0.568 -7.645 -0.073 1.00 86.94 200 THR A CA 1
ATOM 1567 C C . THR A 1 200 ? 0.620 -6.479 0.911 1.00 86.94 200 THR A C 1
ATOM 1569 O O . THR A 1 200 ? 0.316 -6.646 2.093 1.00 86.94 200 THR A O 1
ATOM 1572 N N . MET A 1 201 ? 0.927 -5.269 0.433 1.00 85.88 201 MET A N 1
ATOM 1573 C CA . MET A 1 201 ? 0.973 -4.074 1.276 1.00 85.88 201 MET A CA 1
ATOM 1574 C C . MET A 1 201 ? -0.408 -3.715 1.839 1.00 85.88 201 MET A C 1
ATOM 1576 O O . MET A 1 201 ? -0.531 -3.373 3.018 1.00 85.88 201 MET A O 1
ATOM 1580 N N . ARG A 1 202 ? -1.471 -3.855 1.039 1.00 88.81 202 ARG A N 1
ATOM 1581 C CA . ARG A 1 202 ? -2.852 -3.643 1.492 1.00 88.81 202 ARG A CA 1
ATOM 1582 C C . ARG A 1 202 ? -3.299 -4.701 2.497 1.00 88.81 202 ARG A C 1
ATOM 1584 O O . ARG A 1 202 ? -3.969 -4.351 3.470 1.00 88.81 202 ARG A O 1
ATOM 1591 N N . TRP A 1 203 ? -2.915 -5.961 2.304 1.00 87.25 203 TRP A N 1
ATOM 1592 C CA . TRP A 1 203 ? -3.181 -7.032 3.263 1.00 87.25 203 TRP A CA 1
ATOM 1593 C C . TRP A 1 203 ? -2.469 -6.775 4.598 1.00 87.25 203 TRP A C 1
ATOM 1595 O O . TRP A 1 203 ? -3.112 -6.784 5.649 1.00 87.25 203 TRP A O 1
ATOM 1605 N N . LEU A 1 204 ? -1.185 -6.409 4.563 1.00 87.12 204 LEU A N 1
ATOM 1606 C CA . LEU A 1 204 ? -0.411 -6.074 5.760 1.00 87.12 204 LEU A CA 1
ATOM 1607 C C . LEU A 1 204 ? -0.984 -4.848 6.494 1.00 87.12 204 LEU A C 1
ATOM 1609 O O . LEU A 1 204 ? -1.149 -4.858 7.716 1.00 87.12 204 LEU A O 1
ATOM 1613 N N . GLY A 1 205 ? -1.372 -3.814 5.743 1.00 82.44 205 GLY A N 1
ATOM 1614 C CA . GLY A 1 205 ? -2.054 -2.637 6.279 1.00 82.44 205 GLY A CA 1
ATOM 1615 C C . GLY A 1 205 ? -3.422 -2.960 6.891 1.00 82.44 205 GLY A C 1
ATOM 1616 O O . GLY A 1 205 ? -3.791 -2.371 7.907 1.00 82.44 205 GLY A O 1
ATOM 1617 N N . SER A 1 206 ? -4.161 -3.922 6.331 1.00 79.12 206 SER A N 1
ATOM 1618 C CA . SER A 1 206 ? -5.442 -4.390 6.876 1.00 79.12 206 SER A CA 1
ATOM 1619 C C . SER A 1 206 ? -5.268 -5.113 8.216 1.00 79.12 206 SER A C 1
ATOM 1621 O O . SER A 1 206 ? -5.986 -4.814 9.176 1.00 79.12 206 SER A O 1
ATOM 1623 N N . LEU A 1 207 ? -4.260 -5.984 8.331 1.00 80.44 207 LEU A N 1
ATOM 1624 C CA . LEU A 1 207 ? -3.943 -6.682 9.582 1.00 80.44 207 LEU A CA 1
ATOM 1625 C C . LEU A 1 207 ? -3.587 -5.705 10.711 1.00 80.44 207 LEU A C 1
ATOM 1627 O O . LEU A 1 207 ? -4.072 -5.840 11.837 1.00 80.44 207 LEU A O 1
ATOM 1631 N N . LEU A 1 208 ? -2.799 -4.673 10.403 1.00 76.62 208 LEU A N 1
ATOM 1632 C CA . LEU A 1 208 ? -2.440 -3.613 11.352 1.00 76.62 208 LEU A CA 1
ATOM 1633 C C . LEU A 1 208 ? -3.628 -2.672 11.649 1.00 76.62 208 LEU A C 1
ATOM 1635 O O . LEU A 1 208 ? -3.809 -2.216 12.782 1.00 76.62 208 LEU A O 1
ATOM 1639 N N . GLY A 1 209 ? -4.471 -2.403 10.649 1.00 66.38 209 GLY A N 1
ATOM 1640 C CA . GLY A 1 209 ? -5.641 -1.524 10.731 1.00 66.38 209 GLY A CA 1
ATOM 1641 C C . GLY A 1 209 ? -6.847 -2.121 11.464 1.00 66.38 209 GLY A C 1
ATOM 1642 O O . GLY A 1 209 ? -7.662 -1.365 11.998 1.00 66.38 209 GLY A O 1
ATOM 1643 N N . SER A 1 210 ? -6.944 -3.449 11.576 1.00 63.81 210 SER A N 1
ATOM 1644 C CA . SER A 1 210 ? -8.048 -4.157 12.247 1.00 63.81 210 SER A CA 1
ATOM 1645 C C . SER A 1 210 ? -8.295 -3.671 13.688 1.00 63.81 210 SER A C 1
ATOM 1647 O O . SER A 1 210 ? -9.436 -3.471 14.115 1.00 63.81 210 SER A O 1
ATOM 1649 N N . ARG A 1 211 ? -7.229 -3.313 14.421 1.00 63.28 211 ARG A N 1
ATOM 1650 C CA . ARG A 1 211 ? -7.340 -2.746 15.781 1.00 63.28 211 ARG A CA 1
ATOM 1651 C C . ARG A 1 211 ? -8.018 -1.372 15.816 1.00 63.28 211 ARG A C 1
ATOM 1653 O O . ARG A 1 211 ? -8.674 -1.040 16.804 1.00 63.28 211 ARG A O 1
ATOM 1660 N N . ARG A 1 212 ? -7.886 -0.570 14.752 1.00 64.94 212 ARG A N 1
ATOM 1661 C CA . ARG A 1 212 ? -8.580 0.725 14.625 1.00 64.94 212 ARG A CA 1
ATOM 1662 C C . ARG A 1 212 ? -10.077 0.520 14.378 1.00 64.94 212 ARG A C 1
ATOM 1664 O O . ARG A 1 212 ? -10.877 1.251 14.957 1.00 64.94 212 ARG A O 1
ATOM 1671 N N . GLY A 1 213 ? -10.452 -0.502 13.605 1.00 67.50 213 GLY A N 1
ATOM 1672 C CA . GLY A 1 213 ? -11.851 -0.895 13.397 1.00 67.50 213 GLY A CA 1
ATOM 1673 C C . GLY A 1 213 ? -12.537 -1.333 14.694 1.00 67.50 213 GLY A C 1
ATOM 1674 O O . GLY A 1 213 ? -13.610 -0.833 15.025 1.00 67.50 213 GLY A O 1
ATOM 1675 N N . LEU A 1 214 ? -11.871 -2.176 15.492 1.00 69.56 214 LEU A N 1
ATOM 1676 C CA . LEU A 1 214 ? -12.386 -2.624 16.794 1.00 69.56 214 LEU A CA 1
ATOM 1677 C C . LEU A 1 214 ? -12.584 -1.467 17.787 1.00 69.56 214 LEU A C 1
ATOM 1679 O O . LEU A 1 214 ? -13.594 -1.418 18.489 1.00 69.56 214 LEU A O 1
ATOM 1683 N N . ARG A 1 215 ? -11.652 -0.504 17.827 1.00 70.31 215 ARG A N 1
ATOM 1684 C CA . ARG A 1 215 ? -11.789 0.705 18.659 1.00 70.31 215 ARG A CA 1
ATOM 1685 C C . ARG A 1 215 ? -12.992 1.558 18.243 1.00 70.31 215 ARG A C 1
ATOM 1687 O O . ARG A 1 215 ? -13.765 1.945 19.117 1.00 70.31 215 ARG A O 1
ATOM 1694 N N . LYS A 1 216 ? -13.190 1.782 16.938 1.00 73.88 216 LYS A N 1
ATOM 1695 C CA . LYS A 1 216 ? -14.371 2.493 16.414 1.00 73.88 216 LYS A CA 1
ATOM 1696 C C . LYS A 1 216 ? -15.677 1.762 16.750 1.00 73.88 216 LYS A C 1
ATOM 1698 O O . LYS A 1 216 ? -16.644 2.399 17.158 1.00 73.88 216 LYS A O 1
ATOM 1703 N N . GLY A 1 217 ? -15.695 0.431 16.650 1.00 76.56 217 GLY A N 1
ATOM 1704 C CA . GLY A 1 217 ? -16.853 -0.389 17.020 1.00 76.56 217 GLY A CA 1
ATOM 1705 C C . GLY A 1 217 ? -17.221 -0.268 18.501 1.00 76.56 217 GLY A C 1
ATOM 1706 O O . GLY A 1 217 ? -18.393 -0.089 18.833 1.00 76.56 217 GLY A O 1
ATOM 1707 N N . LYS A 1 218 ? -16.221 -0.283 19.395 1.00 80.81 218 LYS A N 1
ATOM 1708 C CA . LYS A 1 218 ? -16.443 -0.091 20.835 1.00 80.81 218 LYS A CA 1
ATOM 1709 C C . LYS A 1 218 ? -17.012 1.299 21.144 1.00 80.81 218 LYS A C 1
ATOM 1711 O O . LYS A 1 218 ? -17.966 1.399 21.902 1.00 80.81 218 LYS A O 1
ATOM 1716 N N . GLN A 1 219 ? -16.483 2.350 20.517 1.00 78.38 219 GLN A N 1
ATOM 1717 C CA . GLN A 1 219 ? -16.978 3.723 20.696 1.00 78.38 219 GLN A CA 1
ATOM 1718 C C . GLN A 1 219 ? -18.431 3.890 20.224 1.00 78.38 219 GLN A C 1
ATO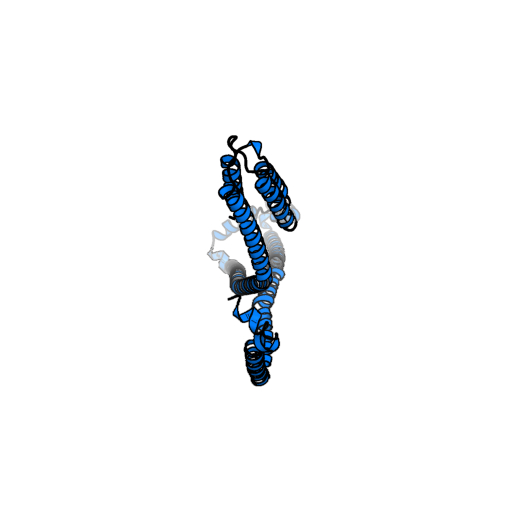M 1720 O O . GLN A 1 219 ? -19.249 4.444 20.955 1.00 78.38 219 GLN A O 1
ATOM 1725 N N . ARG A 1 220 ? -18.788 3.337 19.053 1.00 81.12 220 ARG A N 1
ATOM 1726 C CA . ARG A 1 220 ? -20.182 3.323 18.566 1.00 81.12 220 ARG A CA 1
ATOM 1727 C C . ARG A 1 220 ? -21.123 2.580 19.515 1.00 81.12 220 ARG A C 1
ATOM 1729 O O . ARG A 1 220 ? -22.267 2.992 19.696 1.00 81.12 220 ARG A O 1
ATOM 1736 N N . HIS A 1 221 ? -20.655 1.489 20.121 1.00 84.50 221 HIS A N 1
ATOM 1737 C CA . HIS A 1 221 ? -21.453 0.728 21.077 1.00 84.50 221 HIS A CA 1
ATOM 1738 C C . HIS A 1 221 ? -21.771 1.537 22.342 1.00 84.50 221 HIS A C 1
ATOM 1740 O O . HIS A 1 221 ? -22.926 1.546 22.766 1.00 84.50 221 HIS A O 1
ATOM 1746 N N . GLU A 1 222 ? -20.787 2.242 22.910 1.00 84.00 222 GLU A N 1
ATOM 1747 C CA . GLU A 1 222 ? -21.006 3.084 24.097 1.00 84.00 222 GLU A CA 1
ATOM 1748 C C . GLU A 1 222 ? -21.957 4.257 23.797 1.00 84.00 222 GLU A C 1
ATOM 1750 O O . GLU A 1 222 ? -22.902 4.480 24.551 1.00 84.00 222 GLU A O 1
ATOM 1755 N N . LEU A 1 223 ? -21.804 4.925 22.645 1.00 84.56 223 LEU A N 1
ATOM 1756 C CA . LEU A 1 223 ? -22.728 5.973 22.180 1.00 84.56 223 LEU A CA 1
ATOM 1757 C C . LEU A 1 223 ? -24.170 5.464 22.044 1.00 84.56 223 LEU A C 1
ATOM 1759 O O . LEU A 1 223 ? -25.107 6.060 22.577 1.00 84.56 223 LEU A O 1
ATOM 1763 N N . LYS A 1 224 ? -24.355 4.313 21.385 1.00 87.31 224 LYS A N 1
ATOM 1764 C CA . LYS A 1 224 ? -25.672 3.674 21.239 1.00 87.31 224 LYS A CA 1
ATOM 1765 C C . LYS A 1 224 ? -26.279 3.302 22.591 1.00 87.31 224 LYS A C 1
ATOM 1767 O O . LYS A 1 224 ? -27.495 3.390 22.769 1.00 87.31 224 LYS A O 1
ATOM 1772 N N . ARG A 1 225 ? -25.451 2.862 23.539 1.00 87.81 225 ARG A N 1
ATOM 1773 C CA . ARG A 1 225 ? -25.892 2.506 24.888 1.00 87.81 225 ARG A CA 1
ATOM 1774 C C . ARG A 1 225 ? -26.363 3.734 25.665 1.00 87.81 225 ARG A C 1
ATOM 1776 O O . ARG A 1 225 ? -27.443 3.657 26.245 1.00 87.81 225 ARG A O 1
ATOM 1783 N N . GLY A 1 226 ? -25.609 4.833 25.637 1.00 86.62 226 GLY A N 1
ATOM 1784 C CA . GLY A 1 226 ? -25.992 6.081 26.302 1.00 86.62 226 GLY A CA 1
ATOM 1785 C C . GLY A 1 226 ? -27.272 6.682 25.715 1.00 86.62 226 GLY A C 1
ATOM 1786 O O . GLY A 1 226 ? -28.220 6.921 26.456 1.00 86.62 226 GLY A O 1
ATOM 1787 N N . LEU A 1 227 ? -27.388 6.780 24.383 1.00 86.81 227 LEU A N 1
ATOM 1788 C CA . LEU A 1 227 ? -28.620 7.255 23.727 1.00 86.81 227 LEU A CA 1
ATOM 1789 C C . LEU A 1 227 ? -29.844 6.395 24.082 1.00 86.81 227 LEU A C 1
ATOM 1791 O O . LEU A 1 227 ? -30.932 6.916 24.321 1.00 86.81 227 LEU A O 1
ATOM 1795 N N . ARG A 1 228 ? -29.674 5.069 24.174 1.00 87.62 228 ARG A N 1
ATOM 1796 C CA . ARG A 1 228 ? -30.750 4.165 24.606 1.00 87.62 228 ARG A CA 1
ATOM 1797 C C . ARG A 1 228 ? -31.138 4.378 26.070 1.00 87.62 228 ARG A C 1
ATOM 1799 O O . ARG A 1 228 ? -32.317 4.257 26.390 1.00 87.62 228 ARG A O 1
ATOM 1806 N N . ASN A 1 229 ? -30.178 4.651 26.954 1.00 88.06 229 ASN A N 1
ATOM 1807 C CA . ASN A 1 229 ? -30.468 4.957 28.355 1.00 88.06 229 ASN A CA 1
ATOM 1808 C C . ASN A 1 229 ? -31.281 6.249 28.472 1.00 88.06 229 ASN A C 1
ATOM 1810 O O . ASN A 1 229 ? -32.298 6.245 29.158 1.00 88.06 229 ASN A O 1
ATOM 1814 N N . VAL A 1 230 ? -30.897 7.304 27.747 1.00 87.12 230 VAL A N 1
ATOM 1815 C CA . VAL A 1 230 ? -31.634 8.576 27.758 1.00 87.12 230 VAL A CA 1
ATOM 1816 C C . VAL A 1 230 ? -33.046 8.411 27.185 1.00 87.12 230 VAL A C 1
ATOM 1818 O O . VAL A 1 230 ? -34.013 8.828 27.818 1.00 87.12 230 VAL A O 1
ATOM 1821 N N . ALA A 1 231 ? -33.199 7.701 26.060 1.00 86.06 231 ALA A N 1
ATOM 1822 C CA . ALA A 1 231 ? -34.517 7.369 25.509 1.00 86.06 231 ALA A CA 1
ATOM 1823 C C . ALA A 1 231 ? -35.385 6.589 26.506 1.00 86.0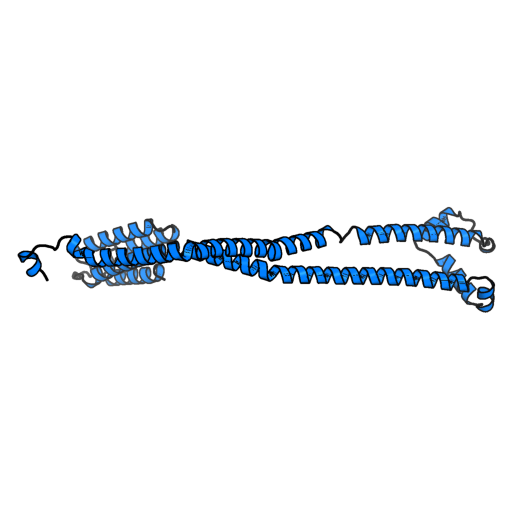6 231 ALA A C 1
ATOM 1825 O O . ALA A 1 231 ? -36.583 6.840 26.630 1.00 86.06 231 ALA A O 1
ATOM 1826 N N . ARG A 1 232 ? -34.781 5.648 27.242 1.00 86.00 232 ARG A N 1
ATOM 1827 C CA . ARG A 1 232 ? -35.484 4.865 28.258 1.00 86.00 232 ARG A CA 1
ATOM 1828 C C . ARG A 1 232 ? -35.958 5.744 29.411 1.00 86.00 232 ARG A C 1
ATOM 1830 O O . ARG A 1 232 ? -37.108 5.588 29.789 1.00 86.00 232 ARG A O 1
ATOM 1837 N N . ILE A 1 233 ? -35.113 6.645 29.920 1.00 85.69 233 ILE A N 1
ATOM 1838 C CA . ILE A 1 233 ? -35.469 7.584 30.998 1.00 85.69 233 ILE A CA 1
ATOM 1839 C C . ILE A 1 233 ? -36.660 8.446 30.571 1.00 85.69 233 ILE A C 1
ATOM 1841 O O . ILE A 1 233 ? -37.633 8.531 31.309 1.00 85.69 233 ILE A O 1
ATOM 1845 N N . LEU A 1 234 ? -36.629 8.999 29.355 1.00 81.81 234 LEU A N 1
ATOM 1846 C CA . LEU A 1 234 ? -37.724 9.815 28.818 1.00 81.81 234 LEU A CA 1
ATOM 1847 C C . LEU A 1 234 ? -39.023 9.032 28.613 1.00 81.81 234 LEU A C 1
ATOM 1849 O O . LEU A 1 234 ? -40.099 9.569 28.836 1.00 81.81 234 LEU A O 1
ATOM 1853 N N . THR A 1 235 ? -38.932 7.762 28.212 1.00 82.44 235 THR A N 1
ATOM 1854 C CA . THR A 1 235 ? -40.117 6.911 28.006 1.00 82.44 235 THR A CA 1
ATOM 1855 C C . THR A 1 235 ? -40.694 6.395 29.329 1.00 82.44 235 THR A C 1
ATOM 1857 O O . THR A 1 235 ? -41.881 6.102 29.408 1.00 82.44 235 THR A O 1
ATOM 1860 N N . SER A 1 236 ? -39.863 6.239 30.366 1.00 79.69 236 SER A N 1
ATOM 1861 C CA . SER A 1 236 ? -40.286 5.738 31.680 1.00 79.69 236 SER A CA 1
ATOM 1862 C C . SER A 1 236 ? -40.630 6.830 32.691 1.00 79.69 236 SER A C 1
ATOM 1864 O O . SER A 1 236 ? -41.049 6.488 33.793 1.00 79.69 236 SER A O 1
ATOM 1866 N N . SER A 1 237 ? -40.390 8.102 32.367 1.00 77.25 237 SER A N 1
ATOM 1867 C CA . SER A 1 237 ? -40.645 9.207 33.288 1.00 77.25 237 SER A CA 1
ATOM 1868 C C . SER A 1 237 ? -42.136 9.510 33.384 1.00 77.25 237 SER A C 1
ATOM 1870 O O . SER A 1 237 ? -42.854 9.512 32.382 1.00 77.25 237 SER A O 1
ATOM 1872 N N . GLU A 1 238 ? -42.598 9.789 34.600 1.00 70.31 238 GLU A N 1
ATOM 1873 C CA . GLU A 1 238 ? -43.945 10.296 34.834 1.00 70.31 238 GLU A CA 1
ATOM 1874 C C . GLU A 1 238 ? -44.037 11.728 34.294 1.00 70.31 238 GLU A C 1
ATOM 1876 O O . GLU A 1 238 ? -43.395 12.653 34.799 1.00 70.31 238 GLU A O 1
ATOM 1881 N N . VAL A 1 239 ? -44.817 11.898 33.225 1.00 72.62 239 VAL A N 1
ATOM 1882 C CA . VAL A 1 239 ? -45.047 13.201 32.598 1.00 72.62 239 VAL A CA 1
ATOM 1883 C C . VAL A 1 239 ? -45.953 14.020 33.511 1.00 72.62 239 VAL A C 1
ATOM 1885 O O . VAL A 1 239 ? -47.100 13.649 33.765 1.00 72.62 239 VAL A O 1
ATOM 1888 N N . LEU A 1 240 ? -45.438 15.141 34.013 1.00 69.94 240 LEU A N 1
ATOM 1889 C CA . LEU A 1 240 ? -46.214 16.078 34.814 1.00 69.94 240 LEU A CA 1
ATOM 1890 C C . LEU A 1 240 ? -47.270 16.765 33.929 1.00 69.94 240 LEU A C 1
ATOM 1892 O O . LEU A 1 240 ? -47.100 16.882 32.717 1.00 69.94 240 LEU A O 1
ATOM 1896 N N . SER A 1 241 ? -48.355 17.270 34.523 1.00 58.81 241 SER A N 1
ATOM 1897 C CA . SER A 1 241 ? -49.520 17.858 33.831 1.00 58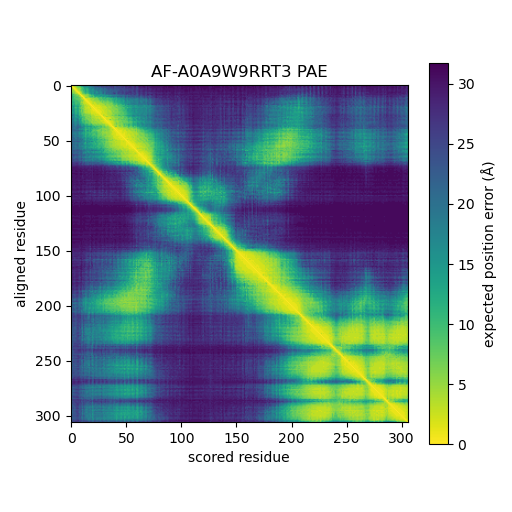.81 241 SER A CA 1
ATOM 1898 C C . SER A 1 241 ? -49.208 19.001 32.846 1.00 58.81 241 SER A C 1
ATOM 1900 O O . SER A 1 241 ? -50.061 19.386 32.055 1.00 58.81 241 SER A O 1
ATOM 1902 N N . ASN A 1 242 ? -47.994 19.551 32.887 1.00 61.94 242 ASN A N 1
ATOM 1903 C CA . ASN A 1 242 ? -47.465 20.573 31.982 1.00 61.94 242 ASN A CA 1
ATOM 1904 C C . ASN A 1 242 ? -46.636 19.997 30.808 1.00 61.94 242 ASN A C 1
ATOM 1906 O O . ASN A 1 242 ? -45.979 20.758 30.103 1.00 61.94 242 ASN A O 1
ATOM 1910 N N . GLY A 1 243 ? -46.618 18.673 30.616 1.00 66.44 243 GLY A N 1
ATOM 1911 C CA . GLY A 1 243 ? -45.841 18.001 29.570 1.00 66.44 243 GLY A CA 1
ATOM 1912 C C . GLY A 1 243 ? -44.340 17.891 29.859 1.00 66.44 243 GLY A C 1
ATOM 1913 O O . GLY A 1 243 ? -43.576 17.545 28.955 1.00 66.44 243 GLY A O 1
ATOM 1914 N N . THR A 1 244 ? -43.903 18.193 31.088 1.00 71.50 244 THR A N 1
ATOM 1915 C CA . THR A 1 244 ? -42.488 18.142 31.489 1.00 71.50 244 THR A CA 1
ATOM 1916 C C . THR A 1 244 ? -42.149 16.886 32.285 1.00 71.50 244 THR A C 1
ATOM 1918 O O . THR A 1 244 ? -42.999 16.281 32.937 1.00 71.50 244 THR A O 1
ATOM 1921 N N . VAL A 1 245 ? -40.881 16.493 32.204 1.00 75.25 245 VAL A N 1
ATOM 1922 C CA . VAL A 1 245 ? -40.294 15.339 32.893 1.00 75.25 245 VAL A CA 1
ATOM 1923 C C . VAL A 1 245 ? -40.197 15.637 34.392 1.00 75.25 245 VAL A C 1
ATOM 1925 O O . VAL A 1 245 ? -39.838 16.751 34.779 1.00 75.25 245 VAL A O 1
ATOM 1928 N N . ALA A 1 246 ? -40.462 14.650 35.252 1.00 79.94 246 ALA A N 1
ATOM 1929 C CA . ALA A 1 246 ? -40.294 14.806 36.696 1.00 79.94 246 ALA A CA 1
ATOM 1930 C C . ALA A 1 246 ? -38.879 15.320 37.049 1.00 79.94 246 ALA A C 1
ATOM 1932 O O . ALA A 1 246 ? -37.885 14.921 36.438 1.00 79.94 246 ALA A O 1
ATOM 1933 N N . TYR A 1 247 ? -38.750 16.191 38.057 1.00 78.81 247 TYR A N 1
ATOM 1934 C CA . TYR A 1 247 ? -37.464 16.830 38.399 1.00 78.81 247 TYR A CA 1
ATOM 1935 C C . TYR A 1 247 ? -36.336 15.827 38.697 1.00 78.81 247 TYR A C 1
ATOM 1937 O O . TYR A 1 247 ? -35.178 16.069 38.360 1.00 78.81 247 TYR A O 1
ATOM 1945 N N . LYS A 1 248 ? -36.677 14.674 39.285 1.00 80.75 248 LYS A N 1
ATOM 1946 C CA . LYS A 1 248 ? -35.737 13.577 39.550 1.00 80.75 248 LYS A CA 1
ATOM 1947 C C . LYS A 1 248 ? -35.182 12.970 38.257 1.00 80.75 248 LYS A C 1
ATOM 1949 O O . LYS A 1 248 ? -33.973 12.780 38.137 1.00 80.75 248 LYS A O 1
ATOM 1954 N N . ASP A 1 249 ? -36.057 12.710 37.292 1.00 80.12 249 ASP A N 1
ATOM 1955 C CA . ASP A 1 249 ? -35.691 12.103 36.012 1.00 80.12 249 ASP A CA 1
ATOM 1956 C C . ASP A 1 249 ? -34.979 13.119 35.108 1.00 80.12 249 ASP A C 1
ATOM 1958 O O . ASP A 1 249 ? -34.056 12.763 34.380 1.00 80.12 249 ASP A O 1
ATOM 1962 N N . SER A 1 250 ? -35.317 14.406 35.243 1.00 80.75 250 SER A N 1
ATOM 1963 C CA . SER A 1 250 ? -34.592 15.518 34.619 1.00 80.75 250 SER A CA 1
ATOM 1964 C C . SER A 1 250 ? -33.145 15.603 35.118 1.00 80.75 250 SER A C 1
ATOM 1966 O O . SER A 1 250 ? -32.223 15.744 34.318 1.00 80.75 250 SER A O 1
ATOM 1968 N N . GLY A 1 251 ? -32.917 15.447 36.429 1.00 84.81 251 GLY A N 1
ATOM 1969 C CA . GLY A 1 251 ? -31.565 15.376 36.995 1.00 84.81 251 GLY A CA 1
ATOM 1970 C C . GLY A 1 251 ? -30.768 14.181 36.465 1.00 84.81 251 GLY A C 1
ATOM 1971 O O . GLY A 1 251 ? -29.602 14.320 36.100 1.00 84.81 251 GLY A O 1
ATOM 1972 N N . GLN A 1 252 ? -31.412 13.017 36.344 1.00 85.56 252 GLN A N 1
ATOM 1973 C CA . GLN A 1 252 ? -30.783 11.823 35.777 1.00 85.56 252 GLN A CA 1
ATOM 1974 C C . GLN A 1 252 ? -30.443 11.990 34.285 1.00 85.56 252 GLN A C 1
ATOM 1976 O O . GLN A 1 252 ? -29.393 11.527 33.837 1.00 85.56 252 GLN A O 1
ATOM 1981 N N . LEU A 1 253 ? -31.300 12.679 33.527 1.00 86.62 253 LEU A N 1
ATOM 1982 C CA . LEU A 1 253 ? -31.085 12.977 32.113 1.00 86.62 253 LEU A CA 1
ATOM 1983 C C . LEU A 1 253 ? -29.870 13.889 31.898 1.00 86.62 253 LEU A C 1
ATOM 1985 O O . LEU A 1 253 ? -29.079 13.627 30.995 1.00 86.62 253 LEU A O 1
ATOM 1989 N N . ILE A 1 254 ? -29.673 14.893 32.759 1.00 87.62 254 ILE A N 1
ATOM 1990 C CA . ILE A 1 254 ? -28.492 15.771 32.720 1.00 87.62 254 ILE A CA 1
ATOM 1991 C C . ILE A 1 254 ? -27.203 14.969 32.935 1.00 87.62 254 ILE A C 1
ATOM 1993 O O . ILE A 1 254 ? -26.253 15.119 32.166 1.00 87.62 254 ILE A O 1
ATOM 1997 N N . CYS A 1 255 ? -27.173 14.073 33.926 1.00 87.50 255 CYS A N 1
ATOM 1998 C CA . CYS A 1 255 ? -25.988 13.258 34.203 1.00 87.50 255 CYS A CA 1
ATOM 1999 C C . CYS A 1 255 ? -25.629 12.313 33.041 1.00 87.50 255 CYS A C 1
ATOM 2001 O O . CYS A 1 255 ? -24.458 12.178 32.688 1.00 87.50 255 CYS A O 1
ATOM 2003 N N . GLU A 1 256 ? -26.621 11.661 32.428 1.00 87.25 256 GLU A N 1
ATOM 2004 C CA . GLU A 1 256 ? -26.393 10.765 31.282 1.00 87.25 256 GLU A CA 1
ATOM 2005 C C . GLU A 1 256 ? -25.995 11.544 30.012 1.00 87.25 256 GLU A C 1
ATOM 2007 O O . GLU A 1 256 ? -25.159 11.082 29.231 1.00 87.25 256 GLU A O 1
ATOM 2012 N N . ALA A 1 257 ? -26.529 12.754 29.821 1.00 87.31 257 ALA A N 1
ATOM 2013 C CA . ALA A 1 257 ? -26.146 13.649 28.732 1.00 87.31 257 ALA A CA 1
ATOM 2014 C C . ALA A 1 257 ? -24.696 14.155 28.862 1.00 87.31 257 ALA A C 1
ATOM 2016 O O . ALA A 1 257 ? -23.950 14.166 27.879 1.00 87.31 257 ALA A O 1
ATOM 2017 N N . GLU A 1 258 ? -24.256 14.513 30.071 1.00 87.06 258 GLU A N 1
ATOM 2018 C CA . GLU A 1 258 ? -22.861 14.892 30.327 1.00 87.06 258 GLU A CA 1
ATOM 2019 C C . GLU A 1 258 ? -21.909 13.708 30.101 1.00 87.06 258 GLU A C 1
ATOM 2021 O O . GLU A 1 258 ? -20.862 13.851 29.459 1.00 87.06 258 GLU A O 1
ATOM 2026 N N . ALA A 1 259 ? -22.295 12.512 30.559 1.00 86.69 259 ALA A N 1
ATOM 2027 C CA . ALA A 1 259 ? -21.532 11.298 30.305 1.00 86.69 259 ALA A CA 1
ATOM 2028 C C . ALA A 1 259 ? -21.366 11.059 28.794 1.00 86.69 259 ALA A C 1
ATOM 2030 O O . ALA A 1 259 ? -20.259 10.768 28.339 1.00 86.69 259 ALA A O 1
ATOM 2031 N N . LEU A 1 260 ? -22.420 11.233 27.991 1.00 85.62 260 LEU A N 1
ATOM 2032 C CA . LEU A 1 260 ? -22.353 11.140 26.528 1.00 85.62 260 LEU A CA 1
ATOM 2033 C C . LEU A 1 260 ? -21.372 12.153 25.912 1.00 85.62 260 LEU A C 1
ATOM 2035 O O . LEU A 1 260 ? -20.549 11.767 25.077 1.00 85.62 260 LEU A O 1
ATOM 2039 N N . LEU A 1 261 ? -21.391 13.412 26.360 1.00 84.88 261 LEU A N 1
ATOM 2040 C CA . LEU A 1 261 ? -20.458 14.447 25.892 1.00 84.88 261 LEU A CA 1
ATOM 2041 C C . LEU A 1 261 ? -18.994 14.095 26.186 1.00 84.88 261 LEU A C 1
ATOM 2043 O O . LEU A 1 261 ? -18.128 14.270 25.324 1.00 84.88 261 LEU A O 1
ATOM 2047 N N . GLN A 1 262 ? -18.706 13.537 27.366 1.00 84.19 262 GLN A N 1
ATOM 2048 C CA . GLN A 1 262 ? -17.354 13.081 27.703 1.00 84.19 262 GLN A CA 1
ATOM 2049 C C . GLN A 1 262 ? -16.870 11.956 26.776 1.00 84.19 262 GLN A C 1
ATOM 2051 O O . GLN A 1 262 ? -15.695 11.938 26.402 1.00 84.19 262 GLN A O 1
ATOM 2056 N N . HIS A 1 263 ? -17.756 11.047 26.352 1.00 80.56 263 HIS A N 1
ATOM 2057 C CA . HIS A 1 263 ? -17.397 9.973 25.421 1.00 80.56 263 HIS A CA 1
ATOM 2058 C C . HIS A 1 263 ? -17.080 10.501 24.015 1.00 80.56 263 HIS A C 1
ATOM 2060 O O . HIS A 1 263 ? -16.143 10.007 23.386 1.00 80.56 263 HIS A O 1
ATOM 2066 N N . VAL A 1 264 ? -17.812 11.513 23.533 1.00 80.06 264 VAL A N 1
ATOM 2067 C CA . VAL A 1 264 ? -17.584 12.120 22.207 1.00 80.06 264 VAL A CA 1
ATOM 2068 C C . VAL A 1 264 ? -16.325 12.980 22.185 1.00 80.06 264 VAL A C 1
ATOM 2070 O O . VAL A 1 264 ? -15.589 12.941 21.204 1.00 80.06 264 VAL A O 1
ATOM 2073 N N . LYS A 1 265 ? -15.989 13.665 23.285 1.00 78.31 265 LYS A N 1
ATOM 2074 C CA . LYS A 1 265 ? -14.754 14.464 23.401 1.00 78.31 265 LYS A CA 1
ATOM 2075 C C . LYS A 1 265 ? -13.472 13.648 23.168 1.00 78.31 265 LYS A C 1
ATOM 2077 O O . LYS A 1 265 ? -12.454 14.188 22.747 1.00 78.31 265 LYS A O 1
ATOM 2082 N N . ILE A 1 266 ? -13.510 12.343 23.443 1.00 72.81 266 ILE A N 1
ATOM 2083 C CA . ILE A 1 266 ? -12.380 11.417 23.255 1.00 72.81 266 ILE A CA 1
ATOM 2084 C C . ILE A 1 266 ? -12.262 10.961 21.784 1.00 72.81 266 ILE A C 1
ATOM 2086 O O . ILE A 1 266 ? -11.237 10.405 21.378 1.00 72.81 266 ILE A O 1
ATOM 2090 N N . ILE A 1 267 ? -13.290 11.181 20.962 1.00 71.19 267 ILE A N 1
ATOM 2091 C CA . ILE A 1 267 ? -13.306 10.798 19.550 1.00 71.19 267 ILE A CA 1
ATOM 2092 C C . ILE A 1 267 ? -12.664 11.928 18.724 1.00 71.19 267 ILE A C 1
ATOM 2094 O O . ILE A 1 267 ? -13.133 13.062 18.764 1.00 71.19 267 ILE A O 1
ATOM 2098 N N . PRO A 1 268 ? -11.596 11.655 17.952 1.00 57.50 268 PRO A N 1
ATOM 2099 C CA . PRO A 1 268 ? -10.983 12.669 17.101 1.00 57.50 268 PRO A CA 1
ATOM 2100 C C . PRO A 1 268 ? -11.911 12.998 15.920 1.00 57.50 268 PRO A C 1
ATOM 2102 O O . PRO A 1 268 ? -12.041 12.203 14.988 1.00 57.50 268 PRO A O 1
ATOM 2105 N N . GLY A 1 269 ? -12.558 14.163 15.986 1.00 62.66 269 GLY A N 1
ATOM 2106 C CA . GLY A 1 269 ? -13.491 14.684 14.982 1.00 62.66 269 GLY A CA 1
ATOM 2107 C C . GLY A 1 269 ? -14.185 15.951 15.484 1.00 62.66 269 GLY A C 1
ATOM 2108 O O . GLY A 1 269 ? -15.361 15.913 15.825 1.00 62.66 269 GLY A O 1
ATOM 2109 N N . SER A 1 270 ? -13.454 17.066 15.564 1.00 53.75 270 SER A N 1
ATOM 2110 C CA . SER A 1 270 ? -13.932 18.333 16.150 1.00 53.75 270 SER A CA 1
ATOM 2111 C C . SER A 1 270 ? -15.223 18.870 15.522 1.00 53.75 270 SER A C 1
ATOM 2113 O O . SER A 1 270 ? -16.010 19.494 16.222 1.00 53.75 270 SER A O 1
ATOM 2115 N N . MET A 1 271 ? -15.476 18.578 14.243 1.00 53.62 271 MET A N 1
ATOM 2116 C CA . MET A 1 271 ? -16.686 19.024 13.542 1.00 53.62 271 MET A CA 1
ATOM 2117 C C . MET A 1 271 ? -17.966 18.342 14.054 1.00 53.62 271 MET A C 1
ATOM 2119 O O . MET A 1 271 ? -19.011 18.968 14.086 1.00 53.62 271 MET A O 1
ATOM 2123 N N . GLN A 1 272 ? -17.878 17.099 14.540 1.00 72.00 272 GLN A N 1
ATOM 2124 C CA . GLN A 1 272 ? -19.034 16.386 15.105 1.00 72.00 272 GLN A CA 1
ATOM 2125 C C . GLN A 1 272 ? -19.301 16.762 16.566 1.00 72.00 272 GLN A C 1
ATOM 2127 O O . GLN A 1 272 ? -20.385 16.494 17.067 1.00 72.00 272 GLN A O 1
ATOM 2132 N N . TYR A 1 273 ? -18.325 17.348 17.269 1.00 81.94 273 TYR A N 1
ATOM 2133 C CA . TYR A 1 273 ? -18.468 17.661 18.691 1.00 81.94 273 TYR A CA 1
ATOM 2134 C C . TYR A 1 273 ? -19.404 18.847 18.934 1.00 81.94 273 TYR A C 1
ATOM 2136 O O . TYR A 1 273 ? -20.242 18.756 19.826 1.00 81.94 273 TYR A O 1
ATOM 2144 N N . GLU A 1 274 ? -19.286 19.928 18.153 1.00 82.94 274 GLU A N 1
ATOM 2145 C CA . GLU A 1 274 ? -20.170 21.094 18.312 1.00 82.94 274 GLU A CA 1
ATOM 2146 C C . GLU A 1 274 ? -21.612 20.760 17.914 1.00 82.94 274 GLU A C 1
ATOM 2148 O O . GLU A 1 274 ? -22.516 21.000 18.706 1.00 82.94 274 GLU A O 1
ATOM 2153 N N . GLU A 1 275 ? -21.829 20.085 16.779 1.00 84.69 275 GLU A N 1
ATOM 2154 C CA . GLU A 1 275 ? -23.168 19.617 16.376 1.00 84.69 275 GLU A CA 1
ATOM 2155 C C . GLU A 1 275 ? -23.783 18.681 17.435 1.00 84.69 275 GLU A C 1
ATOM 2157 O O . GLU A 1 275 ? -24.943 18.825 17.820 1.00 84.69 275 GLU A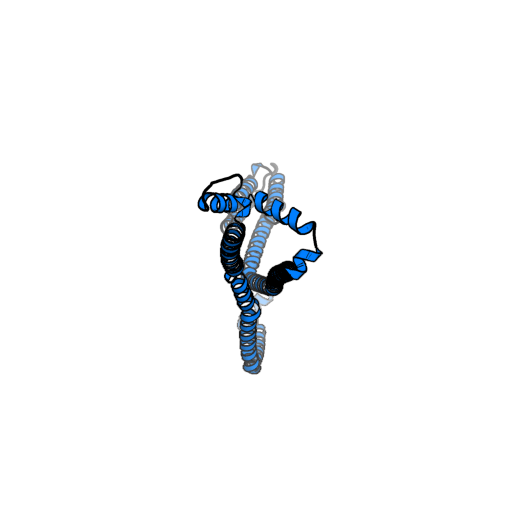 O 1
ATOM 2162 N N . PHE A 1 276 ? -22.986 17.753 17.981 1.00 86.38 276 PHE A N 1
ATOM 2163 C CA . PHE A 1 276 ? -23.455 16.831 19.019 1.00 86.38 276 PHE A CA 1
ATOM 2164 C C . PHE A 1 276 ? -23.763 17.563 20.329 1.00 86.38 276 PHE A C 1
ATOM 2166 O O . PHE A 1 276 ? -24.666 17.177 21.070 1.00 86.38 276 PHE A O 1
ATOM 2173 N N . ARG A 1 277 ? -23.011 18.621 20.638 1.00 87.69 277 ARG A N 1
ATOM 2174 C CA . ARG A 1 277 ? -23.234 19.463 21.812 1.00 87.69 277 ARG A CA 1
ATOM 2175 C C . ARG A 1 277 ? -24.519 20.273 21.684 1.00 87.69 277 ARG A C 1
ATOM 2177 O O . ARG A 1 277 ? -25.256 20.342 22.665 1.00 87.69 277 ARG A O 1
ATOM 2184 N N . GLU A 1 278 ? -24.793 20.837 20.512 1.00 87.69 278 GLU A N 1
ATOM 2185 C CA . GLU A 1 278 ? -26.057 21.516 20.210 1.00 87.69 278 GLU A CA 1
ATOM 2186 C C . GLU A 1 278 ? -27.243 20.552 20.357 1.00 87.69 278 GLU A C 1
ATOM 2188 O O . GLU A 1 278 ? -28.192 20.852 21.080 1.00 87.69 278 GLU A O 1
ATOM 2193 N N . ASP A 1 279 ? -27.142 19.341 19.800 1.00 87.75 279 ASP A N 1
ATOM 2194 C CA . ASP A 1 279 ? -28.166 18.298 19.938 1.00 87.75 279 ASP A CA 1
ATOM 2195 C C . ASP A 1 279 ? -28.399 17.871 21.403 1.00 87.75 279 ASP A C 1
ATOM 2197 O O . ASP A 1 279 ? -29.536 17.662 21.833 1.00 87.75 279 ASP A O 1
ATOM 2201 N N . ILE A 1 280 ? -27.335 17.761 22.206 1.00 88.06 280 ILE A N 1
ATOM 2202 C CA . ILE A 1 280 ? -27.456 17.485 23.645 1.00 88.06 280 ILE A CA 1
ATOM 2203 C C . ILE A 1 280 ? -28.099 18.668 24.385 1.00 88.06 280 ILE A C 1
ATOM 2205 O O . ILE A 1 280 ? -28.896 18.460 25.300 1.00 88.06 280 ILE A O 1
ATOM 2209 N N . GLN A 1 281 ? -27.796 19.908 24.006 1.00 88.12 281 GLN A N 1
ATOM 2210 C CA . GLN A 1 281 ? -28.404 21.094 24.610 1.00 88.12 281 GLN A CA 1
ATOM 2211 C C . GLN A 1 281 ? -29.905 21.190 24.288 1.00 88.12 281 GLN A C 1
ATOM 2213 O O . GLN A 1 281 ? -30.702 21.493 25.180 1.00 88.12 281 GLN A O 1
ATOM 2218 N N . ASP A 1 282 ? -30.300 20.842 23.061 1.00 85.81 282 ASP A N 1
ATOM 2219 C CA . ASP A 1 282 ? -31.700 20.698 22.650 1.00 85.81 282 ASP A CA 1
ATOM 2220 C C . ASP A 1 282 ? -32.426 19.616 23.466 1.00 85.81 282 ASP A C 1
ATOM 2222 O O . ASP A 1 282 ? -33.575 19.802 23.877 1.00 85.81 282 ASP A O 1
ATOM 2226 N N . LEU A 1 283 ? -31.745 18.499 23.742 1.00 85.69 283 LEU A N 1
ATOM 2227 C CA . LEU A 1 283 ? -32.267 17.393 24.546 1.00 85.69 283 LEU A CA 1
ATOM 2228 C C . LEU A 1 283 ? -32.491 17.786 26.014 1.00 85.69 283 LEU A C 1
ATOM 2230 O O . LEU A 1 283 ? -33.471 17.362 26.630 1.00 85.69 283 LEU A O 1
ATOM 2234 N N . LEU A 1 284 ? -31.604 18.613 26.569 1.00 83.88 284 LEU A N 1
ATOM 2235 C CA . LEU A 1 284 ? -31.660 19.093 27.954 1.00 83.88 284 LEU A CA 1
ATOM 2236 C C . LEU A 1 284 ? -32.712 20.189 28.176 1.00 83.88 284 LEU A C 1
ATOM 2238 O O . LEU A 1 284 ? -33.014 20.527 29.321 1.00 83.88 284 LEU A O 1
ATOM 2242 N N . ASN A 1 285 ? -33.297 20.740 27.111 1.00 83.00 285 ASN A N 1
ATOM 2243 C CA . ASN A 1 285 ? -34.321 21.768 27.222 1.00 83.00 285 ASN A CA 1
ATOM 2244 C C . ASN A 1 285 ? -35.683 21.170 27.630 1.00 83.00 285 ASN A C 1
ATOM 2246 O O . ASN A 1 285 ? -36.517 20.815 26.795 1.00 83.00 285 ASN A O 1
ATOM 2250 N N . VAL A 1 286 ? -35.918 21.095 28.943 1.00 71.50 286 VAL A N 1
ATOM 2251 C CA . VAL A 1 286 ? -37.127 20.517 29.566 1.00 71.50 286 VAL A CA 1
ATOM 2252 C C . VAL A 1 286 ? -38.420 21.259 29.181 1.00 71.50 286 VAL A C 1
ATOM 2254 O O . VAL A 1 286 ? -39.502 20.683 29.247 1.00 71.50 286 VAL A O 1
ATOM 2257 N N . GLN A 1 287 ? -38.336 22.513 28.719 1.00 67.25 287 GLN A N 1
ATOM 2258 C CA . GLN A 1 287 ? -39.511 23.318 28.346 1.00 67.25 287 GLN A CA 1
ATOM 2259 C C . GLN A 1 287 ? -40.144 22.892 27.011 1.00 67.25 287 GLN A C 1
ATOM 2261 O O . GLN A 1 287 ? -41.268 23.279 26.703 1.00 67.25 287 GLN A O 1
ATOM 2266 N N . ASN A 1 288 ? -39.437 22.087 26.214 1.00 68.12 288 ASN A N 1
ATOM 2267 C CA . ASN A 1 288 ? -39.863 21.688 24.874 1.00 68.12 288 ASN A CA 1
ATOM 2268 C C . ASN A 1 288 ? -40.827 20.487 24.845 1.00 68.12 288 ASN A C 1
ATOM 2270 O O . ASN A 1 288 ? -41.381 20.189 23.783 1.00 68.12 288 ASN A O 1
ATOM 2274 N N . GLY A 1 289 ? -41.053 19.835 25.989 1.00 76.75 289 GLY A N 1
ATOM 2275 C CA . GLY A 1 289 ? -41.898 18.648 26.117 1.00 76.75 289 GLY A CA 1
ATOM 2276 C C . GLY A 1 289 ? -41.225 17.355 25.637 1.00 76.75 289 GLY A C 1
ATOM 2277 O O . GLY A 1 289 ? -40.316 17.363 24.800 1.00 76.75 289 GLY A O 1
ATOM 2278 N N . VAL A 1 290 ? -41.699 16.221 26.161 1.00 79.62 290 VAL A N 1
ATOM 2279 C CA . VAL A 1 290 ? -41.095 14.889 25.945 1.00 79.62 290 VAL A CA 1
ATOM 2280 C C . VAL A 1 290 ? -41.080 14.478 24.463 1.00 79.62 290 VAL A C 1
ATOM 2282 O O . VAL A 1 290 ? -40.096 13.918 23.980 1.00 79.62 290 VAL A O 1
ATOM 2285 N N . ASP A 1 291 ? -42.110 14.840 23.692 1.00 79.75 291 ASP A N 1
ATOM 2286 C CA . ASP A 1 291 ? -42.213 14.509 22.260 1.00 79.75 291 ASP A CA 1
ATOM 2287 C C . ASP A 1 291 ? -41.152 15.189 21.381 1.00 79.75 291 ASP A C 1
ATOM 2289 O O . ASP A 1 291 ? -40.773 14.674 20.324 1.00 79.75 291 ASP A O 1
ATOM 2293 N N . LYS A 1 292 ? -40.673 16.378 21.768 1.00 82.44 292 LYS A N 1
ATOM 2294 C CA . LYS A 1 292 ? -39.561 17.031 21.061 1.00 82.44 292 LYS A CA 1
ATOM 2295 C C . LYS A 1 292 ? -38.229 16.393 21.450 1.00 82.44 292 LYS A C 1
ATOM 2297 O O . LYS A 1 292 ? -37.414 16.139 20.569 1.00 82.44 292 LYS A O 1
ATOM 2302 N N . GLN A 1 293 ? -38.045 16.049 22.725 1.00 85.06 293 GLN A N 1
ATOM 2303 C CA . GLN A 1 293 ? -36.839 15.370 23.215 1.00 85.06 293 GLN A CA 1
ATOM 2304 C C . GLN A 1 293 ? -36.641 13.991 22.560 1.00 85.06 293 GLN A C 1
ATOM 2306 O O . GLN A 1 293 ? -35.532 13.653 22.146 1.00 85.06 293 GLN A O 1
ATOM 2311 N N . LEU A 1 294 ? -37.717 13.217 22.374 1.00 84.12 294 LEU A N 1
ATOM 2312 C CA . LEU A 1 294 ? -37.661 11.936 21.658 1.00 84.12 294 LEU A CA 1
ATOM 2313 C C . LEU A 1 294 ? -37.267 12.101 20.180 1.00 84.12 294 LEU A C 1
ATOM 2315 O O . LEU A 1 294 ? -36.457 11.323 19.675 1.00 84.12 294 LEU A O 1
ATOM 2319 N N . ARG A 1 295 ? -37.764 13.146 19.502 1.00 87.06 295 ARG A N 1
ATOM 2320 C CA . ARG A 1 295 ? -37.375 13.462 18.114 1.00 87.06 295 ARG A CA 1
ATOM 2321 C C . ARG A 1 295 ? -35.907 13.868 17.984 1.00 87.06 295 ARG A C 1
ATOM 2323 O O . ARG A 1 295 ? -35.263 13.479 17.012 1.00 87.06 295 ARG A O 1
ATOM 2330 N N . VAL A 1 296 ? -35.362 14.593 18.963 1.00 87.56 296 VAL A N 1
ATOM 2331 C CA . VAL A 1 296 ? -33.925 14.921 19.014 1.00 87.56 296 VAL A CA 1
ATOM 2332 C C . VAL A 1 296 ? -33.091 13.646 19.148 1.00 87.56 296 VAL A C 1
ATOM 2334 O O . VAL A 1 296 ? -32.131 13.466 18.405 1.00 87.56 296 VAL A O 1
ATOM 2337 N N . ILE A 1 297 ? -33.495 12.692 19.995 1.00 87.50 297 ILE A N 1
ATOM 2338 C CA . ILE A 1 297 ? -32.789 11.402 20.102 1.00 87.50 297 ILE A CA 1
ATOM 2339 C C . ILE A 1 297 ? -32.838 10.617 18.792 1.00 87.50 297 ILE A C 1
ATOM 2341 O O . ILE A 1 297 ? -31.838 10.007 18.408 1.00 87.50 297 ILE A O 1
ATOM 2345 N N . GLU A 1 298 ? -33.977 10.603 18.095 1.00 87.25 298 GLU A N 1
ATOM 2346 C CA . GLU A 1 298 ? -34.052 9.964 16.782 1.00 87.25 298 GLU A CA 1
ATOM 2347 C C . GLU A 1 298 ? -33.125 10.640 15.771 1.00 87.25 298 GLU A C 1
ATOM 2349 O O . GLU A 1 298 ? -32.385 9.932 15.086 1.00 87.25 298 GLU A O 1
ATOM 2354 N N . ARG A 1 299 ? -33.089 11.979 15.733 1.00 87.06 299 ARG A N 1
ATOM 2355 C CA . ARG A 1 299 ? -32.154 12.757 14.903 1.00 87.06 299 ARG A CA 1
ATOM 2356 C C . ARG A 1 299 ? -30.701 12.384 15.200 1.00 87.06 299 ARG A C 1
ATOM 2358 O O . ARG A 1 299 ? -29.980 12.000 14.282 1.00 87.06 299 ARG A O 1
ATOM 2365 N N . MET A 1 300 ? -30.301 12.377 16.471 1.00 86.62 300 MET A N 1
ATOM 2366 C CA . MET A 1 300 ? -28.953 11.979 16.897 1.00 86.62 300 MET A CA 1
ATOM 2367 C C . MET A 1 300 ? -28.630 10.526 16.525 1.00 86.62 300 MET A C 1
ATOM 2369 O O . MET A 1 300 ? -27.515 10.206 16.108 1.00 86.62 300 MET A O 1
ATOM 2373 N N . ARG A 1 301 ? -29.604 9.613 16.651 1.00 85.50 301 ARG A N 1
ATOM 2374 C CA . ARG A 1 301 ? -29.432 8.208 16.259 1.00 85.50 301 ARG A CA 1
ATOM 2375 C C . ARG A 1 301 ? -29.150 8.085 14.762 1.00 85.50 301 ARG A C 1
ATOM 2377 O O . ARG A 1 301 ? -28.313 7.268 14.391 1.00 85.50 301 ARG A O 1
ATOM 2384 N N . TRP A 1 302 ? -29.826 8.866 13.925 1.00 85.06 302 TRP A N 1
ATOM 2385 C CA . TRP A 1 302 ? -29.574 8.893 12.485 1.00 85.06 302 TRP A CA 1
ATOM 2386 C C . TRP A 1 302 ? -28.231 9.551 12.142 1.00 85.06 302 TRP A C 1
ATOM 2388 O O . TRP A 1 302 ? -27.461 8.968 11.388 1.00 85.06 302 TRP A O 1
ATOM 2398 N N . ALA A 1 303 ? -27.906 10.701 12.737 1.00 83.81 303 ALA A N 1
ATOM 2399 C CA . ALA A 1 303 ? -26.701 11.463 12.402 1.00 83.81 303 ALA A CA 1
ATOM 2400 C C . ALA A 1 303 ? -25.387 10.768 12.813 1.00 83.81 303 ALA A C 1
ATOM 2402 O O . ALA A 1 303 ? -24.413 10.786 12.062 1.00 83.81 303 ALA A O 1
ATOM 2403 N N . TYR A 1 304 ? -25.346 10.125 13.989 1.00 79.25 304 TYR A N 1
ATOM 2404 C CA . TYR A 1 304 ? -24.082 9.660 14.586 1.00 79.25 304 TYR A CA 1
ATOM 2405 C C . TYR A 1 304 ? -23.870 8.139 14.575 1.00 79.25 304 TYR A C 1
ATOM 2407 O O . TYR A 1 304 ? -22.750 7.675 14.813 1.00 79.25 304 TYR A O 1
ATOM 2415 N N . LEU A 1 305 ? -24.910 7.332 14.326 1.00 73.50 305 LEU A N 1
ATOM 2416 C CA . LEU A 1 305 ? -24.818 5.861 14.371 1.00 73.50 305 LEU A CA 1
ATOM 2417 C C . LEU A 1 305 ? -24.909 5.170 13.000 1.00 73.50 305 LEU A C 1
ATOM 2419 O O . LEU A 1 305 ? -24.949 3.936 12.971 1.00 73.50 305 LEU A O 1
ATOM 2423 N N . GLN A 1 306 ? -24.884 5.930 11.899 1.00 62.88 306 GLN A N 1
ATOM 2424 C CA . GLN A 1 306 ? -24.875 5.410 10.525 1.00 62.88 306 GLN A CA 1
ATOM 2425 C C . GLN A 1 306 ? -23.502 4.845 10.127 1.00 62.88 306 GLN A C 1
ATOM 2427 O O . GLN A 1 306 ? -22.449 5.449 10.439 1.00 62.88 306 GLN A O 1
#

Solvent-accessible surface area (backbone atoms only — not comparable to full-atom values): 17311 Å² total; per-residue (Å²): 141,61,71,66,48,74,74,69,52,80,78,53,70,65,79,73,41,48,66,64,49,50,52,49,50,51,50,48,51,52,52,48,49,52,51,62,76,38,41,68,59,53,52,50,48,52,51,50,52,49,51,50,49,51,52,44,44,44,62,35,46,48,47,42,50,53,50,51,52,47,57,67,72,70,60,89,68,60,61,71,54,51,55,51,51,53,50,51,49,53,51,49,55,50,49,54,51,53,51,54,50,56,57,67,78,43,70,81,72,57,84,79,62,94,68,57,79,68,59,55,55,53,40,56,74,72,66,64,55,66,75,58,54,59,53,51,63,58,59,68,73,48,67,81,60,38,57,79,70,48,52,51,61,51,52,52,52,51,48,54,53,49,52,52,52,54,49,52,53,50,52,53,51,49,52,53,52,54,53,53,48,50,51,53,53,43,52,60,61,31,48,63,38,53,52,53,50,52,53,50,53,52,50,55,49,47,66,66,43,48,63,58,54,54,52,53,51,52,52,53,50,53,54,55,50,46,55,50,49,51,52,46,51,67,71,70,42,62,67,41,100,84,46,27,64,37,72,69,56,47,53,52,44,52,56,52,50,52,53,46,51,58,59,50,71,74,49,94,51,75,79,59,49,57,58,51,48,52,53,49,52,58,49,66,43,59,89,65,28,62,75,50,36,53,51,45,52,52,50,50,51,57,74,71,70,113

Radius of gyration: 47.53 Å; Cα contacts (8 Å, |Δi|>4): 105; chains: 1; bounding box: 85×64×131 Å

pLDDT: mean 72.47, std 13.97, range [40.56, 91.62]

Organism: NCBI:txid293559

Sequence (306 aa):
MSLFIRRHGRPSRIVRYWLPVSAALLSGSASMRFLTNRREEIIQSIVNIGSTTIDFWGNWVVHPIRKLIGTIRHDEKSEIAIMSKNSLLADRASLERMVVDFVRDRPDLHQGVVADTTAIVNSVKEGDLTPVLKAYERDLRSPFVGTVRGDLIRALLIQIQKTKVDVEIAISGIDALLKSQELVFGFVGLTPGILVSFATMRWLGSLLGSRRGLRKGKQRHELKRGLRNVARILTSSEVLSNGTVAYKDSGQLICEAEALLQHVKIIPGSMQYEEFREDIQDLLNVQNGVDKQLRVIERMRWAYLQ